Protein AF-A0A4W4FRU5-F1 (afdb_monomer_lite)

Foldseek 3Di:
DVVVVVVVVVVVVCVVCPPPDLVVVLVVCLVVLLVVQCVVCVVVLDHCPCVSVQVSQLVSCLVQDQPHPPDHDDFFAADPDDDDQDPVPDDVVLLLLLLLLLCVCLVDGQDSVSSVVSLVVLCVVPVQLSVLLSLLLNLQLVLCVVVSHDNVCSSSNLSRNLSSLQLSLQCQQQKAHDVVSNVVSSVLSSQLSVLLVVQQNVQSNSRHGSNNVSNSVSNVVSLPDDDPDPRTGGDRNVQGDHRVSSNVVVVVVVVVVVVVVVVVVVVVVVVVVVVVVVVVD

Sequence (281 aa):
MIFLVLKRLIKSVYHVAMNGSPLKVCSLSHPIVSSALASINSRWDLPVFTLPFNILVCLHMVATGHYNLYFPQVLIQRRSTFPNVTWSEMDYALLFRSIPVGIGQVYGCDNPWTGGIFIIALFISSPITCVHAVIGSAVGMVSGLALAAPFENIYFGLWGYNCVLACIAIGGMFYALTWQVHLLSVACAFFCAYLGSAIANVMATFGLPACTWPFCLSALTFLLITTETKAIHKLPLTKVAYPEKNLIYFWKMKKEERAEKTKMTKGLAKEEVVKSALERT

Organism: Electrophorus electricus (NCBI:txid8005)

InterPro domains:
  IPR004937 Urea transporter [PF03253] (25-226)
  IPR004937 Urea transporter [PIRSF016502] (26-255)
  IPR004937 Urea transporter [PTHR10464] (22-263)
  IPR029020 Ammonium/urea transporter [G3DSA:1.10.3430.10] (13-269)

Radius of gyration: 24.02 Å; chains: 1; bounding box: 78×38×78 Å

Structure (mmCIF, N/CA/C/O backbone):
data_AF-A0A4W4FRU5-F1
#
_entry.id   AF-A0A4W4FRU5-F1
#
loop_
_atom_site.group_PDB
_atom_site.id
_atom_site.type_symbol
_atom_site.label_atom_id
_atom_site.label_alt_id
_atom_site.label_comp_id
_atom_site.label_asym_id
_atom_site.label_entity_id
_atom_site.label_seq_id
_atom_site.pdbx_PDB_ins_code
_atom_site.Cartn_x
_atom_site.Cartn_y
_atom_site.Cartn_z
_atom_site.occupancy
_atom_site.B_iso_or_equiv
_atom_site.auth_seq_id
_atom_site.auth_comp_id
_atom_site.auth_asym_id
_atom_site.auth_atom_id
_atom_site.pdbx_PDB_model_num
ATOM 1 N N . MET A 1 1 ? 14.721 -21.380 14.237 1.00 41.66 1 MET A N 1
ATOM 2 C CA . MET A 1 1 ? 15.379 -21.457 12.910 1.00 41.66 1 MET A CA 1
ATOM 3 C C . MET A 1 1 ? 15.100 -20.221 12.045 1.00 41.66 1 MET A C 1
ATOM 5 O O . MET A 1 1 ? 16.051 -19.552 11.670 1.00 41.66 1 MET A O 1
ATOM 9 N N . ILE A 1 2 ? 13.837 -19.828 11.832 1.00 35.22 2 ILE A N 1
ATOM 10 C CA . ILE A 1 2 ? 13.437 -18.633 11.046 1.00 35.22 2 ILE A CA 1
ATOM 11 C C . ILE A 1 2 ? 14.064 -17.319 11.543 1.00 35.22 2 ILE A C 1
ATOM 13 O O . ILE A 1 2 ? 14.624 -16.573 10.750 1.00 35.22 2 ILE A O 1
ATOM 17 N N . PHE A 1 3 ? 14.077 -17.061 12.854 1.00 32.44 3 PHE A N 1
ATOM 18 C CA . PHE A 1 3 ? 14.669 -15.835 13.417 1.00 32.44 3 PHE A CA 1
ATOM 19 C C . PHE A 1 3 ? 16.191 -15.724 13.195 1.00 32.44 3 PHE A C 1
ATOM 21 O O . PHE A 1 3 ? 16.737 -14.628 13.085 1.00 32.44 3 PHE A O 1
ATOM 28 N N . LEU A 1 4 ? 16.883 -16.865 13.107 1.00 32.34 4 LEU A N 1
ATOM 29 C CA . LEU A 1 4 ? 18.324 -16.933 12.848 1.00 32.34 4 LEU A CA 1
ATOM 30 C C . LEU A 1 4 ? 18.635 -16.776 11.357 1.00 32.34 4 LEU A C 1
ATOM 32 O O . LEU A 1 4 ? 19.621 -16.129 11.014 1.00 32.34 4 LEU A O 1
ATOM 36 N N . VAL A 1 5 ? 17.770 -17.304 10.485 1.00 42.69 5 VAL A N 1
ATOM 37 C CA . VAL A 1 5 ? 17.829 -17.081 9.032 1.00 42.69 5 VAL A CA 1
ATOM 38 C C . VAL A 1 5 ? 17.539 -15.614 8.709 1.00 42.69 5 VAL A C 1
ATOM 40 O O . VAL A 1 5 ? 18.293 -15.006 7.959 1.00 42.69 5 VAL A O 1
ATOM 43 N N . LEU A 1 6 ? 16.543 -15.006 9.362 1.00 35.38 6 LEU A N 1
ATOM 44 C CA . LEU A 1 6 ? 16.213 -13.587 9.221 1.00 35.38 6 LEU A CA 1
ATOM 45 C C . LEU A 1 6 ? 17.352 -12.691 9.723 1.00 35.38 6 LEU A C 1
ATOM 47 O O . LEU A 1 6 ? 17.763 -11.775 9.023 1.00 35.38 6 LEU A O 1
ATOM 51 N N . LYS A 1 7 ? 17.944 -12.995 10.888 1.00 40.69 7 LYS A N 1
ATOM 52 C CA . LYS A 1 7 ? 19.140 -12.282 11.368 1.00 40.69 7 LYS A CA 1
ATOM 53 C C . LYS A 1 7 ? 20.336 -12.448 10.432 1.00 40.69 7 LYS A C 1
ATOM 55 O O . LYS A 1 7 ? 21.061 -11.479 10.239 1.00 40.69 7 LYS A O 1
ATOM 60 N N . ARG A 1 8 ? 20.563 -13.633 9.852 1.00 39.12 8 ARG A N 1
ATOM 61 C CA . ARG A 1 8 ? 21.649 -13.857 8.879 1.00 39.12 8 ARG A CA 1
ATOM 62 C C . ARG A 1 8 ? 21.408 -13.120 7.565 1.00 39.12 8 ARG A C 1
ATOM 64 O O . ARG A 1 8 ? 22.346 -12.515 7.068 1.00 39.12 8 ARG A O 1
ATOM 71 N N . LEU A 1 9 ? 20.178 -13.103 7.055 1.00 41.28 9 LEU A N 1
ATOM 72 C CA . LEU A 1 9 ? 19.797 -12.338 5.866 1.00 41.28 9 LEU A CA 1
ATOM 73 C C . LEU A 1 9 ? 19.922 -10.836 6.109 1.00 41.28 9 LEU A C 1
ATOM 75 O O . LEU A 1 9 ? 20.576 -10.161 5.328 1.00 41.28 9 LEU A O 1
ATOM 79 N N . ILE A 1 10 ? 19.410 -10.326 7.233 1.00 49.88 10 ILE A N 1
ATOM 80 C CA . ILE A 1 10 ? 19.571 -8.921 7.630 1.00 49.88 10 ILE A CA 1
ATOM 81 C C . ILE A 1 10 ? 21.057 -8.582 7.732 1.00 49.88 10 ILE A C 1
ATOM 83 O O . ILE A 1 10 ? 21.500 -7.616 7.130 1.00 49.88 10 ILE A O 1
ATOM 87 N N . LYS A 1 11 ? 21.860 -9.396 8.424 1.00 37.62 11 LYS A N 1
ATOM 88 C CA . LYS A 1 11 ? 23.297 -9.143 8.585 1.00 37.62 11 LYS A CA 1
ATOM 89 C C . LYS A 1 11 ? 24.061 -9.230 7.257 1.00 37.62 11 LYS A C 1
ATOM 91 O O . LYS A 1 11 ? 24.971 -8.439 7.055 1.00 37.62 11 LYS A O 1
ATOM 96 N N . SER A 1 12 ? 23.674 -10.126 6.347 1.00 36.47 12 SER A N 1
ATOM 97 C CA . SER A 1 12 ? 24.274 -10.269 5.012 1.00 36.47 12 SER A CA 1
ATOM 98 C C . SER A 1 12 ? 23.898 -9.113 4.081 1.00 36.47 12 SER A C 1
ATOM 100 O O . SER A 1 12 ? 24.761 -8.586 3.386 1.00 36.47 12 SER A O 1
ATOM 102 N N . VAL A 1 13 ? 22.639 -8.667 4.110 1.00 48.66 13 VAL A N 1
ATOM 103 C CA . VAL A 1 13 ? 22.160 -7.489 3.368 1.00 48.66 13 VAL A CA 1
ATOM 104 C C . VAL A 1 13 ? 22.809 -6.215 3.915 1.00 48.66 13 VAL A C 1
ATOM 106 O O . VAL A 1 13 ? 23.289 -5.387 3.145 1.00 48.66 13 VAL A O 1
ATOM 109 N N . TYR A 1 14 ? 22.922 -6.093 5.241 1.00 46.56 14 TYR A N 1
ATOM 110 C CA . TYR A 1 14 ? 23.626 -4.984 5.884 1.00 46.56 14 TYR A CA 1
ATOM 111 C C . TYR A 1 14 ? 25.109 -4.962 5.508 1.00 46.56 14 TYR A C 1
ATOM 113 O O . TYR A 1 14 ? 25.625 -3.909 5.161 1.00 46.56 14 TYR A O 1
ATOM 121 N N . HIS A 1 15 ? 25.809 -6.097 5.534 1.00 39.47 15 HIS A N 1
ATOM 122 C CA . HIS A 1 15 ? 27.250 -6.113 5.271 1.00 39.47 15 HIS A CA 1
ATOM 123 C C . HIS A 1 15 ? 27.600 -5.779 3.810 1.00 39.47 15 HIS A C 1
ATOM 125 O O . HIS A 1 15 ? 28.626 -5.149 3.562 1.00 39.47 15 HIS A O 1
ATOM 131 N N . VAL A 1 16 ? 26.738 -6.139 2.850 1.00 45.50 16 VAL A N 1
ATOM 132 C CA . VAL A 1 16 ? 26.909 -5.795 1.425 1.00 45.50 16 VAL A CA 1
ATOM 133 C C . VAL A 1 16 ? 26.546 -4.330 1.146 1.00 45.50 16 VAL A C 1
ATOM 135 O O . VAL A 1 16 ? 27.202 -3.678 0.339 1.00 45.50 16 VAL A O 1
ATOM 138 N N . ALA A 1 17 ? 25.575 -3.757 1.866 1.00 46.16 17 ALA A N 1
ATOM 139 C CA . ALA A 1 17 ? 25.234 -2.338 1.747 1.00 46.16 17 ALA A CA 1
ATOM 140 C C . ALA A 1 17 ? 26.309 -1.400 2.344 1.00 46.16 17 ALA A C 1
ATOM 142 O O . ALA A 1 17 ? 26.394 -0.229 1.970 1.00 46.16 17 ALA A O 1
ATOM 143 N N . MET A 1 18 ? 27.149 -1.887 3.266 1.00 44.31 18 MET A N 1
ATOM 144 C CA . MET A 1 18 ? 27.909 -1.053 4.203 1.00 44.31 18 MET A CA 1
ATOM 145 C C . MET A 1 18 ? 29.317 -0.597 3.764 1.00 44.31 18 MET A C 1
ATOM 147 O O . MET A 1 18 ? 30.069 -0.133 4.617 1.00 44.31 18 MET A O 1
ATOM 151 N N . ASN A 1 19 ? 29.641 -0.511 2.465 1.00 41.94 19 ASN A N 1
ATOM 152 C CA . ASN A 1 19 ? 30.843 0.194 1.960 1.00 41.94 19 ASN A CA 1
ATOM 153 C C . ASN A 1 19 ? 30.475 1.312 0.964 1.00 41.94 19 ASN A C 1
ATOM 155 O O . ASN A 1 19 ? 29.860 1.031 -0.050 1.00 41.94 19 ASN A O 1
ATOM 159 N N . GLY A 1 20 ? 30.798 2.578 1.287 1.00 54.56 20 GLY A N 1
ATOM 160 C CA . GLY A 1 20 ? 30.658 3.787 0.436 1.00 54.56 20 GLY A CA 1
ATOM 161 C C . GLY A 1 20 ? 29.338 4.104 -0.298 1.00 54.56 20 GLY A C 1
ATOM 162 O O . GLY A 1 20 ? 29.272 5.127 -0.967 1.00 54.56 20 GLY A O 1
ATOM 163 N N . SER A 1 21 ? 28.309 3.260 -0.220 1.00 64.69 21 SER A N 1
ATOM 164 C CA . SER A 1 21 ? 27.186 3.291 -1.161 1.00 64.69 21 SER A CA 1
ATOM 165 C C . SER A 1 21 ? 26.138 4.373 -0.831 1.00 64.69 21 SER A C 1
ATOM 167 O O . SER A 1 21 ? 25.854 4.621 0.346 1.00 64.69 21 SER A O 1
ATOM 169 N N . PRO A 1 22 ? 25.481 4.981 -1.838 1.00 70.56 22 PRO A N 1
ATOM 170 C CA . PRO A 1 22 ? 24.363 5.910 -1.634 1.00 70.56 22 PRO A CA 1
ATOM 171 C C . PRO A 1 22 ? 23.211 5.338 -0.788 1.00 70.56 22 PRO A C 1
ATOM 173 O O . PRO A 1 22 ? 22.504 6.074 -0.096 1.00 70.56 22 PRO A O 1
ATOM 176 N N . LEU A 1 23 ? 23.068 4.008 -0.776 1.00 74.12 23 LEU A N 1
ATOM 177 C CA . LEU A 1 23 ? 22.122 3.273 0.064 1.00 74.12 23 LEU A CA 1
ATOM 178 C C . LEU A 1 23 ? 22.360 3.505 1.562 1.00 74.12 23 LEU A C 1
ATOM 180 O O . LEU A 1 23 ? 21.397 3.612 2.325 1.00 74.12 23 LEU A O 1
ATOM 184 N N . LYS A 1 24 ? 23.621 3.633 1.999 1.00 75.88 24 LYS A N 1
ATOM 185 C CA . LYS A 1 24 ? 23.936 3.945 3.400 1.00 75.88 24 LYS A CA 1
ATOM 186 C C . LYS A 1 24 ? 23.459 5.325 3.805 1.00 75.88 24 LYS A C 1
ATOM 188 O O . LYS A 1 24 ? 22.874 5.458 4.873 1.00 75.88 24 LYS A O 1
ATOM 193 N N . VAL A 1 25 ? 23.695 6.329 2.962 1.00 78.56 25 VAL A N 1
ATOM 194 C CA . VAL A 1 25 ? 23.264 7.704 3.242 1.00 78.56 25 VAL A CA 1
ATOM 195 C C . VAL A 1 25 ? 21.747 7.735 3.396 1.00 78.56 25 VAL A C 1
ATOM 197 O O . VAL A 1 25 ? 21.253 8.184 4.424 1.00 78.56 25 VAL A O 1
ATOM 200 N N . CYS A 1 26 ? 21.014 7.132 2.457 1.00 81.56 26 CYS A N 1
ATOM 201 C CA . CYS A 1 26 ? 19.556 7.036 2.541 1.00 81.56 26 CYS A CA 1
ATOM 202 C C . CYS A 1 26 ? 19.097 6.315 3.820 1.00 81.56 26 CYS A C 1
ATOM 204 O O . CYS A 1 26 ? 18.190 6.778 4.507 1.00 81.56 26 CYS A O 1
ATOM 206 N N . SER A 1 27 ? 19.751 5.212 4.186 1.00 84.31 27 SER A N 1
ATOM 207 C CA . SER A 1 27 ? 19.397 4.443 5.387 1.00 84.31 27 SER A CA 1
ATOM 208 C C . SER A 1 27 ? 19.645 5.225 6.683 1.00 84.31 27 SER A C 1
ATOM 210 O O . SER A 1 27 ? 18.821 5.176 7.593 1.00 84.31 27 SER A O 1
ATOM 212 N N . LEU A 1 28 ? 20.748 5.976 6.765 1.00 88.44 28 LEU A N 1
ATOM 213 C CA . LEU A 1 28 ? 21.087 6.809 7.925 1.00 88.44 28 LEU A CA 1
ATOM 214 C C . LEU A 1 28 ? 20.201 8.058 8.028 1.00 88.44 28 LEU A C 1
ATOM 216 O O . LEU A 1 28 ? 19.906 8.510 9.131 1.00 88.44 28 LEU A O 1
ATOM 220 N N . SER A 1 29 ? 19.738 8.596 6.898 1.00 87.81 29 SER A N 1
ATOM 221 C CA . SER A 1 29 ? 18.801 9.723 6.864 1.00 87.81 29 SER A CA 1
ATOM 222 C C . SER A 1 29 ? 17.357 9.320 7.186 1.00 87.81 29 SER A C 1
ATOM 224 O O . SER A 1 29 ? 16.564 10.172 7.587 1.00 87.81 29 SER A O 1
ATOM 226 N N . HIS A 1 30 ? 16.997 8.038 7.052 1.00 91.69 30 HIS A N 1
ATOM 227 C CA . HIS A 1 30 ? 15.625 7.556 7.250 1.00 91.69 30 HIS A CA 1
ATOM 228 C C . HIS A 1 30 ? 15.035 7.885 8.635 1.00 91.69 30 HIS A C 1
ATOM 230 O O . HIS A 1 30 ? 13.939 8.452 8.672 1.00 91.69 30 HIS A O 1
ATOM 236 N N . PRO A 1 31 ? 15.724 7.641 9.772 1.00 93.12 31 PRO A N 1
ATOM 237 C CA . PRO A 1 31 ? 15.199 8.006 11.089 1.00 93.12 31 PRO A CA 1
ATOM 238 C C . PRO A 1 31 ? 14.994 9.516 11.265 1.00 93.12 31 PRO A C 1
ATOM 240 O O . PRO A 1 31 ? 14.037 9.928 11.917 1.00 93.12 31 PRO A O 1
ATOM 243 N N . ILE A 1 32 ? 15.855 10.342 10.658 1.00 94.00 32 ILE A N 1
ATOM 244 C CA . ILE A 1 32 ? 15.777 11.809 10.738 1.00 94.00 32 ILE A CA 1
ATOM 245 C C . ILE A 1 32 ? 14.503 12.297 10.043 1.00 94.00 32 ILE A C 1
ATOM 247 O O . ILE A 1 32 ? 13.691 12.997 10.649 1.00 94.00 32 ILE A O 1
ATOM 251 N N . VAL A 1 33 ? 14.291 11.870 8.794 1.00 94.00 33 VAL A N 1
ATOM 252 C CA . VAL A 1 33 ? 13.095 12.232 8.017 1.00 94.00 33 VAL A CA 1
ATOM 253 C C . VAL A 1 33 ? 11.831 11.673 8.674 1.00 94.00 33 VAL A C 1
ATOM 255 O O . VAL A 1 33 ? 10.823 12.371 8.766 1.00 94.00 33 VAL A O 1
ATOM 258 N N . SER A 1 34 ? 11.888 10.444 9.196 1.00 93.94 34 SER A N 1
ATOM 259 C CA . SER A 1 34 ? 10.773 9.842 9.929 1.00 93.94 34 SER A CA 1
ATOM 260 C C . SER A 1 34 ? 10.406 10.630 11.186 1.00 93.94 34 SER A C 1
ATOM 262 O O . SER A 1 34 ? 9.222 10.832 11.437 1.00 93.94 34 SER A O 1
ATOM 264 N N . SER A 1 35 ? 11.388 11.090 11.965 1.00 94.75 35 SER A N 1
ATOM 265 C CA . SER A 1 35 ? 11.153 11.896 13.170 1.00 94.75 35 SER A CA 1
ATOM 266 C C . SER A 1 35 ? 10.527 13.252 12.828 1.00 94.75 35 SER A C 1
ATOM 268 O O . SER A 1 35 ? 9.524 13.645 13.426 1.00 94.75 35 SER A O 1
ATOM 270 N N . ALA A 1 36 ? 11.052 13.930 11.802 1.00 95.69 36 ALA A N 1
ATOM 271 C CA . ALA A 1 36 ? 10.510 15.201 11.329 1.00 95.69 36 ALA A CA 1
ATOM 272 C C . ALA A 1 36 ? 9.045 15.066 10.875 1.00 95.69 36 ALA A C 1
ATOM 274 O O . ALA A 1 36 ? 8.188 15.842 11.298 1.00 95.69 36 ALA A O 1
ATOM 275 N N . LEU A 1 37 ? 8.734 14.040 10.076 1.00 94.81 37 LEU A N 1
ATOM 276 C CA . LEU A 1 37 ? 7.366 13.773 9.630 1.00 94.81 37 LEU A CA 1
ATOM 277 C C . LEU A 1 37 ? 6.447 13.349 10.778 1.00 94.81 37 LEU A C 1
ATOM 279 O O . LEU A 1 37 ? 5.295 13.771 10.813 1.00 94.81 37 LEU A O 1
ATOM 283 N N . ALA A 1 38 ? 6.935 12.557 11.735 1.00 93.94 38 ALA A N 1
ATOM 284 C CA . ALA A 1 38 ? 6.148 12.155 12.898 1.00 93.94 38 ALA A CA 1
ATOM 285 C C . ALA A 1 38 ? 5.785 13.362 13.778 1.00 93.94 38 ALA A C 1
ATOM 287 O O . ALA A 1 38 ? 4.654 13.458 14.252 1.00 93.94 38 ALA A O 1
ATOM 288 N N . SER A 1 39 ? 6.701 14.321 13.942 1.00 95.81 39 SER A N 1
ATOM 289 C CA . SER A 1 39 ? 6.442 15.580 14.655 1.00 95.81 39 SER A CA 1
ATOM 290 C C . SER A 1 39 ? 5.301 16.390 14.021 1.00 95.81 39 SER A C 1
ATOM 292 O O . SER A 1 39 ? 4.478 16.974 14.723 1.00 95.81 39 SER A O 1
ATOM 294 N N . ILE A 1 40 ? 5.192 16.368 12.689 1.00 95.38 40 ILE A N 1
ATOM 295 C CA . ILE A 1 40 ? 4.109 17.038 11.956 1.00 95.38 40 ILE A CA 1
ATOM 296 C C . ILE A 1 40 ? 2.810 16.220 12.039 1.00 95.38 40 ILE A C 1
ATOM 298 O O . ILE A 1 40 ? 1.782 16.734 12.477 1.00 95.38 40 ILE A O 1
ATOM 302 N N . ASN A 1 41 ? 2.852 14.941 11.659 1.00 93.44 41 ASN A N 1
ATOM 303 C CA . ASN A 1 41 ? 1.667 14.089 11.519 1.00 93.44 41 ASN A CA 1
ATOM 304 C C . ASN A 1 41 ? 1.004 13.737 12.857 1.00 93.44 41 ASN A C 1
ATOM 306 O O . ASN A 1 41 ? -0.211 13.534 12.905 1.00 93.44 41 ASN A O 1
ATOM 310 N N . SER A 1 42 ? 1.766 13.712 13.954 1.00 92.94 42 SER A N 1
ATOM 311 C CA . SER A 1 42 ? 1.224 13.469 15.298 1.00 92.94 42 SER A CA 1
ATOM 312 C C . SER A 1 42 ? 0.186 14.511 15.722 1.00 92.94 42 SER A C 1
ATOM 314 O O . SER A 1 42 ? -0.715 14.176 16.487 1.00 92.94 42 SER A O 1
ATOM 316 N N . ARG A 1 43 ? 0.222 15.733 15.164 1.00 93.56 43 ARG A N 1
ATOM 317 C CA . ARG A 1 43 ? -0.795 16.772 15.417 1.00 93.56 43 ARG A CA 1
ATOM 318 C C . ARG A 1 43 ? -2.204 16.373 14.963 1.00 93.56 43 ARG A C 1
ATOM 320 O O . ARG A 1 43 ? -3.173 16.889 15.507 1.00 93.56 43 ARG A O 1
ATOM 327 N N . TRP A 1 44 ? -2.316 15.458 13.998 1.00 93.31 44 TRP A N 1
ATOM 328 C CA . TRP A 1 44 ? -3.586 14.936 13.473 1.00 93.31 44 TRP A CA 1
ATOM 329 C C . TRP A 1 44 ? -3.794 13.443 13.773 1.00 93.31 44 TRP A C 1
ATOM 331 O O . TRP A 1 44 ? -4.681 12.810 13.191 1.00 93.31 44 TRP A O 1
ATOM 341 N N . ASP A 1 45 ? -2.973 12.866 14.659 1.00 93.38 45 ASP A N 1
ATOM 342 C CA . ASP A 1 45 ? -2.943 11.426 14.939 1.00 93.38 45 ASP A CA 1
ATOM 343 C C . ASP A 1 45 ? -2.866 10.609 13.630 1.00 93.38 45 ASP A C 1
ATOM 345 O O . ASP A 1 45 ? -3.710 9.756 13.332 1.00 93.38 45 ASP A O 1
ATOM 349 N N . LEU A 1 46 ? -1.890 10.955 12.776 1.00 95.06 46 LEU A N 1
ATOM 350 C CA . LEU A 1 46 ? -1.617 10.282 11.502 1.00 95.06 46 LEU A CA 1
ATOM 351 C C . LEU A 1 46 ? -0.260 9.559 11.515 1.00 95.06 46 LEU A C 1
ATOM 353 O O . LEU A 1 46 ? 0.709 10.060 12.090 1.00 95.06 46 LEU A O 1
ATOM 357 N N . PRO A 1 47 ? -0.157 8.382 10.874 1.00 95.38 47 PRO A N 1
ATOM 358 C CA . PRO A 1 47 ? 1.115 7.693 10.715 1.00 95.38 47 PRO A CA 1
ATOM 359 C C . PRO A 1 47 ? 1.971 8.381 9.639 1.00 95.38 47 PRO A C 1
ATOM 361 O O . PRO A 1 47 ? 1.472 9.118 8.789 1.00 95.38 47 PRO A O 1
ATOM 364 N N . VAL A 1 48 ? 3.278 8.116 9.639 1.00 95.38 48 VAL A N 1
ATOM 365 C CA . VAL A 1 48 ? 4.198 8.601 8.586 1.00 95.38 48 VAL A CA 1
ATOM 366 C C . VAL A 1 48 ? 4.221 7.704 7.343 1.00 95.38 48 VAL A C 1
ATOM 368 O O . VAL A 1 48 ? 4.729 8.109 6.298 1.00 95.38 48 VAL A O 1
ATOM 371 N N . PHE A 1 49 ? 3.666 6.489 7.446 1.00 96.44 49 PHE A N 1
ATOM 372 C CA . PHE A 1 49 ? 3.691 5.468 6.395 1.00 96.44 49 PHE A CA 1
ATOM 373 C C . PHE A 1 49 ? 5.096 5.283 5.794 1.00 96.44 49 PHE A C 1
ATOM 375 O O . PHE A 1 49 ? 6.087 5.238 6.520 1.00 96.44 49 PHE A O 1
ATOM 382 N N . THR A 1 50 ? 5.191 5.170 4.470 1.00 96.00 50 THR A N 1
ATOM 383 C CA . THR A 1 50 ? 6.440 5.048 3.715 1.00 96.00 50 THR A CA 1
ATOM 384 C C . THR A 1 50 ? 6.909 6.395 3.153 1.00 96.00 50 THR A C 1
ATOM 386 O O . THR A 1 50 ? 7.796 6.427 2.300 1.00 96.00 50 THR A O 1
ATOM 389 N N . LEU A 1 51 ? 6.375 7.529 3.637 1.00 95.94 51 LEU A N 1
ATOM 390 C CA . LEU A 1 51 ? 6.814 8.867 3.214 1.00 95.94 51 LEU A CA 1
ATOM 391 C C . LEU A 1 51 ? 8.329 9.088 3.365 1.00 95.94 51 LEU A C 1
ATOM 393 O O . LEU A 1 51 ? 8.922 9.587 2.408 1.00 95.94 51 LEU A O 1
ATOM 397 N N . PRO A 1 52 ? 8.995 8.687 4.472 1.00 94.69 52 PRO A N 1
ATOM 398 C CA . PRO A 1 52 ? 10.444 8.857 4.578 1.00 94.69 52 PRO A CA 1
ATOM 399 C C . PRO A 1 52 ? 11.200 8.114 3.471 1.00 94.69 52 PRO A C 1
ATOM 401 O O . PRO A 1 52 ? 12.135 8.657 2.889 1.00 94.69 52 PRO A O 1
ATOM 404 N N . PHE A 1 53 ? 10.768 6.893 3.139 1.00 93.31 53 PHE A N 1
ATOM 405 C CA . PHE A 1 53 ? 11.330 6.117 2.033 1.00 93.31 53 PHE A CA 1
ATOM 406 C C . PHE A 1 53 ? 11.121 6.825 0.689 1.00 93.31 53 PHE A C 1
ATOM 408 O O . PHE A 1 53 ? 12.085 7.022 -0.044 1.00 93.31 53 PHE A O 1
ATOM 415 N N . ASN A 1 54 ? 9.895 7.269 0.393 1.00 95.44 54 ASN A N 1
ATOM 416 C CA . ASN A 1 54 ? 9.584 7.937 -0.871 1.00 95.44 54 ASN A CA 1
ATOM 417 C C . ASN A 1 54 ? 10.403 9.226 -1.060 1.00 95.44 54 ASN A C 1
ATOM 419 O O . ASN A 1 54 ? 10.961 9.437 -2.135 1.00 95.44 54 ASN A O 1
ATOM 423 N N . ILE A 1 55 ? 10.526 10.057 -0.016 1.00 94.75 55 ILE A N 1
ATOM 424 C CA . ILE A 1 55 ? 11.319 11.299 -0.047 1.00 94.75 55 ILE A CA 1
ATOM 425 C C . ILE A 1 55 ? 12.790 10.992 -0.326 1.00 94.75 55 ILE A C 1
ATOM 427 O O . ILE A 1 55 ? 13.393 11.613 -1.198 1.00 94.75 55 ILE A O 1
ATOM 431 N N . LEU A 1 56 ? 13.365 10.023 0.390 1.00 93.19 56 LEU A N 1
ATOM 432 C CA . LEU A 1 56 ? 14.783 9.695 0.269 1.00 93.19 56 LEU A CA 1
ATOM 433 C C . LEU A 1 56 ? 15.124 9.050 -1.073 1.00 93.19 56 LEU A C 1
ATOM 435 O O . LEU A 1 56 ? 16.149 9.393 -1.651 1.00 93.19 56 LEU A O 1
ATOM 439 N N . VAL A 1 57 ? 14.261 8.177 -1.600 1.00 91.50 57 VAL A N 1
ATOM 440 C CA . VAL A 1 57 ? 14.445 7.603 -2.941 1.00 91.50 57 VAL A CA 1
ATOM 441 C C . VAL A 1 57 ? 14.365 8.688 -4.009 1.00 91.50 57 VAL A C 1
ATOM 443 O O . VAL A 1 57 ? 15.232 8.736 -4.875 1.00 91.50 57 VAL A O 1
ATOM 446 N N . CYS A 1 58 ? 13.389 9.598 -3.930 1.00 92.88 58 CYS A N 1
ATOM 447 C CA . CYS A 1 58 ? 13.295 10.703 -4.886 1.00 92.88 58 CYS A CA 1
ATOM 448 C C . CYS A 1 58 ? 14.527 11.606 -4.813 1.00 92.88 58 CYS A C 1
ATOM 450 O O . CYS A 1 58 ? 15.131 11.895 -5.840 1.00 92.88 58 CYS A O 1
ATOM 452 N N . LEU A 1 59 ? 14.937 12.004 -3.605 1.00 91.88 59 LEU A N 1
ATOM 453 C CA . LEU A 1 59 ? 16.123 12.833 -3.404 1.00 91.88 59 LEU A CA 1
ATOM 454 C C . LEU A 1 59 ? 17.380 12.147 -3.951 1.00 91.88 59 LEU A C 1
ATOM 456 O O . LEU A 1 59 ? 18.182 12.784 -4.628 1.00 91.88 59 LEU A O 1
ATOM 460 N N . HIS A 1 60 ? 17.527 10.845 -3.701 1.00 90.12 60 HIS A N 1
ATOM 461 C CA . HIS A 1 60 ? 18.633 10.057 -4.225 1.00 90.12 60 HIS A CA 1
ATOM 462 C C . HIS A 1 60 ? 18.633 10.014 -5.755 1.00 90.12 60 HIS A C 1
ATOM 464 O O . HIS A 1 60 ? 19.661 10.301 -6.359 1.00 90.12 60 HIS A O 1
ATOM 470 N N . MET A 1 61 ? 17.494 9.698 -6.376 1.00 90.44 61 MET A N 1
ATOM 471 C CA . MET A 1 61 ? 17.380 9.585 -7.831 1.00 90.44 61 MET A CA 1
ATOM 472 C C . MET A 1 61 ? 17.545 10.926 -8.548 1.00 90.44 61 MET A C 1
ATOM 474 O O . MET A 1 61 ? 18.113 10.948 -9.635 1.00 90.44 61 MET A O 1
ATOM 478 N N . VAL A 1 62 ? 17.110 12.039 -7.946 1.00 90.62 62 VAL A N 1
ATOM 479 C CA . VAL A 1 62 ? 17.393 13.390 -8.460 1.00 90.62 62 VAL A CA 1
ATOM 480 C C . VAL A 1 62 ? 18.885 13.711 -8.355 1.00 90.62 62 VAL A C 1
ATOM 482 O O . VAL A 1 62 ? 19.453 14.272 -9.286 1.00 90.62 62 VAL A O 1
ATOM 485 N N . ALA A 1 63 ? 19.528 13.354 -7.239 1.00 88.31 63 ALA A N 1
ATOM 486 C CA . ALA A 1 63 ? 20.942 13.650 -7.012 1.00 88.31 63 ALA A CA 1
ATOM 487 C C . ALA A 1 63 ? 21.880 12.836 -7.916 1.00 88.31 63 ALA A C 1
ATOM 489 O O . ALA A 1 63 ? 22.932 13.333 -8.316 1.00 88.31 63 ALA A O 1
ATOM 490 N N . THR A 1 64 ? 21.531 11.585 -8.224 1.00 88.38 64 THR A N 1
ATOM 491 C CA . THR A 1 64 ? 22.310 10.759 -9.150 1.00 88.38 64 THR A CA 1
ATOM 492 C C . THR A 1 64 ? 21.910 11.031 -10.594 1.00 88.38 64 THR A C 1
ATOM 494 O O . THR A 1 64 ? 22.752 11.436 -11.396 1.00 88.38 64 THR A O 1
ATOM 497 N N . GLY A 1 65 ? 20.633 10.855 -10.923 1.00 87.62 65 GLY A N 1
ATOM 498 C CA . GLY A 1 65 ? 20.116 10.942 -12.282 1.00 87.62 65 GLY A CA 1
ATOM 499 C C . GLY A 1 65 ? 20.603 9.808 -13.191 1.00 87.62 65 GLY A C 1
ATOM 500 O O . GLY A 1 65 ? 21.434 8.972 -12.827 1.00 87.62 65 GLY A O 1
ATOM 501 N N . HIS A 1 66 ? 20.075 9.771 -14.415 1.00 89.94 66 HIS A N 1
ATOM 502 C CA . HIS A 1 66 ? 20.444 8.757 -15.410 1.00 89.94 66 HIS A CA 1
ATOM 503 C C . HIS A 1 66 ? 21.915 8.865 -15.848 1.00 89.94 66 HIS A C 1
ATOM 505 O O . HIS A 1 66 ? 22.588 7.856 -16.024 1.00 89.94 66 HIS A O 1
ATOM 511 N N . TYR A 1 67 ? 22.433 10.090 -15.960 1.00 89.25 67 TYR A N 1
ATOM 512 C CA . TYR A 1 67 ? 23.772 10.378 -16.486 1.00 89.25 67 TYR A CA 1
ATOM 513 C C . TYR A 1 67 ? 24.879 10.387 -15.418 1.00 89.25 67 TYR A C 1
ATOM 515 O O . TYR A 1 67 ? 25.966 10.914 -15.656 1.00 89.25 67 TYR A O 1
ATOM 523 N N . ASN A 1 68 ? 24.622 9.841 -14.226 1.00 88.75 68 ASN A N 1
ATOM 524 C CA . ASN A 1 68 ? 25.652 9.746 -13.199 1.00 88.75 68 ASN A CA 1
ATOM 525 C C . ASN A 1 68 ? 26.776 8.794 -13.627 1.00 88.75 68 ASN A C 1
ATOM 527 O O . ASN A 1 68 ? 26.504 7.672 -14.045 1.00 88.75 68 ASN A O 1
ATOM 531 N N . LEU A 1 69 ? 28.032 9.191 -13.421 1.00 87.38 69 LEU A N 1
ATOM 532 C CA . LEU A 1 69 ? 29.187 8.350 -13.753 1.00 87.38 69 LEU A CA 1
ATOM 533 C C . LEU A 1 69 ? 29.327 7.118 -12.845 1.00 87.38 69 LEU A C 1
ATOM 535 O O . LEU A 1 69 ? 29.825 6.090 -13.289 1.00 87.38 69 LEU A O 1
ATOM 539 N N . TYR A 1 70 ? 28.907 7.218 -11.580 1.00 85.75 70 TYR A N 1
ATOM 540 C CA . TYR A 1 70 ? 29.135 6.172 -10.577 1.00 85.75 70 TYR A CA 1
ATOM 541 C C . TYR A 1 70 ? 27.874 5.363 -10.264 1.00 85.75 70 TYR A C 1
ATOM 543 O O . TYR A 1 70 ? 27.955 4.159 -10.030 1.00 85.75 70 TYR A O 1
ATOM 551 N N . PHE A 1 71 ? 26.708 6.014 -10.254 1.00 86.38 71 PHE A N 1
ATOM 552 C CA . PHE A 1 71 ? 25.432 5.407 -9.859 1.00 86.38 71 PHE A CA 1
ATOM 553 C C . PHE A 1 71 ? 24.291 5.770 -10.829 1.00 86.38 71 PHE A C 1
ATOM 555 O O . PHE A 1 71 ? 23.323 6.418 -10.409 1.00 86.38 71 PHE A O 1
ATOM 562 N N . PRO A 1 72 ? 24.397 5.409 -12.123 1.00 86.50 72 PRO A N 1
ATOM 563 C CA . PRO A 1 72 ? 23.396 5.761 -13.125 1.00 86.50 72 PRO A CA 1
ATOM 564 C C . PRO A 1 72 ? 22.041 5.131 -12.792 1.00 86.50 72 PRO A C 1
ATOM 566 O O . PRO A 1 72 ? 21.945 3.944 -12.477 1.00 86.50 72 PRO A O 1
ATOM 569 N N . GLN A 1 73 ? 20.984 5.937 -12.854 1.00 88.38 73 GLN A N 1
ATOM 570 C CA . GLN A 1 73 ? 19.614 5.473 -12.639 1.00 88.38 73 GLN A CA 1
ATOM 571 C C . GLN A 1 73 ? 18.983 4.949 -13.930 1.00 88.38 73 GLN A C 1
ATOM 573 O O . GLN A 1 73 ? 19.374 5.333 -15.034 1.00 88.38 73 GLN A O 1
ATOM 578 N N . VAL A 1 74 ? 17.959 4.102 -13.796 1.00 89.06 74 VAL A N 1
ATOM 579 C CA . VAL A 1 74 ? 17.126 3.685 -14.933 1.00 89.06 74 VAL A CA 1
ATOM 580 C C . VAL A 1 74 ? 16.455 4.915 -15.543 1.00 89.06 74 VAL A C 1
ATOM 582 O O . VAL A 1 74 ? 15.949 5.778 -14.825 1.00 89.06 74 VAL A O 1
ATOM 585 N N . LEU A 1 75 ? 16.456 4.997 -16.872 1.00 90.44 75 LEU A N 1
ATOM 586 C CA . LEU A 1 75 ? 15.822 6.093 -17.589 1.00 90.44 75 LEU A CA 1
ATOM 587 C C . LEU A 1 75 ? 14.299 5.947 -17.516 1.00 90.44 75 LEU A C 1
ATOM 589 O O . LEU A 1 75 ? 13.726 5.011 -18.070 1.00 90.44 75 LEU A O 1
ATOM 593 N N . ILE A 1 76 ? 13.647 6.889 -16.842 1.00 90.25 76 ILE A N 1
ATOM 594 C CA . ILE A 1 76 ? 12.189 6.970 -16.754 1.00 90.25 76 ILE A CA 1
ATOM 595 C C . ILE A 1 76 ? 11.741 8.142 -17.618 1.00 90.25 76 ILE A C 1
ATOM 597 O O . ILE A 1 76 ? 12.246 9.254 -17.476 1.00 90.25 76 ILE A O 1
ATOM 601 N N . GLN A 1 77 ? 10.796 7.895 -18.521 1.00 89.25 77 GLN A N 1
ATOM 602 C CA . GLN A 1 77 ? 10.289 8.904 -19.446 1.00 89.25 77 GLN A CA 1
ATOM 603 C C . GLN A 1 77 ? 8.769 8.968 -19.402 1.00 89.25 77 GLN A C 1
ATOM 605 O O . GLN A 1 77 ? 8.083 7.965 -19.190 1.00 89.25 77 GLN A O 1
ATOM 610 N N . ARG A 1 78 ? 8.236 10.170 -19.640 1.00 88.00 78 ARG A N 1
ATOM 611 C CA . ARG A 1 78 ? 6.803 10.357 -19.861 1.00 88.00 78 ARG A CA 1
ATOM 612 C C . ARG A 1 78 ? 6.397 9.603 -21.127 1.00 88.00 78 ARG A C 1
ATOM 614 O O . ARG A 1 78 ? 7.036 9.734 -22.168 1.00 88.00 78 ARG A O 1
ATOM 621 N N . ARG A 1 79 ? 5.284 8.878 -21.054 1.00 82.94 79 ARG A N 1
ATOM 622 C CA . ARG A 1 79 ? 4.661 8.289 -22.239 1.00 82.94 79 ARG A CA 1
ATOM 623 C C . ARG A 1 79 ? 4.171 9.402 -23.177 1.00 82.94 79 ARG A C 1
ATOM 625 O O . ARG A 1 79 ? 3.413 10.272 -22.755 1.00 82.94 79 ARG A O 1
ATOM 632 N N . SER A 1 80 ? 4.616 9.374 -24.431 1.00 82.31 80 SER A N 1
ATOM 633 C CA . SER A 1 80 ? 4.273 10.362 -25.467 1.00 82.31 80 SER A CA 1
ATOM 634 C C . SER A 1 80 ? 3.159 9.902 -26.410 1.00 82.31 80 SER A C 1
ATOM 636 O O . SER A 1 80 ? 2.565 10.727 -27.097 1.00 82.31 80 SER A O 1
ATOM 638 N N . THR A 1 81 ? 2.859 8.603 -26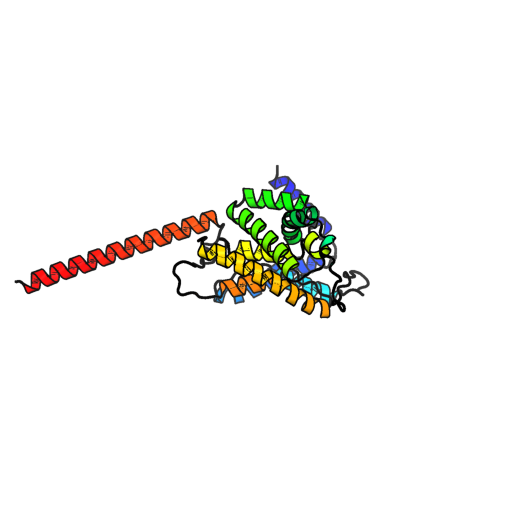.435 1.00 86.44 81 THR A N 1
ATOM 639 C CA . THR A 1 81 ? 1.875 7.989 -27.332 1.00 86.44 81 THR A CA 1
ATOM 640 C C . THR A 1 81 ? 0.880 7.127 -26.564 1.00 86.44 81 THR A C 1
ATOM 642 O O . THR A 1 81 ? 1.190 6.563 -25.511 1.00 86.44 81 THR A O 1
ATOM 645 N N . PHE A 1 82 ? -0.339 7.011 -27.086 1.00 85.44 82 PHE A N 1
ATOM 646 C CA . PHE A 1 82 ? -1.313 6.079 -26.530 1.00 85.44 82 PHE A CA 1
ATOM 647 C C . PHE A 1 82 ? -0.896 4.636 -26.839 1.00 85.44 82 PHE A C 1
ATOM 649 O O . PHE A 1 82 ? -0.455 4.359 -27.957 1.00 85.44 82 PHE A O 1
ATOM 656 N N . PRO A 1 83 ? -1.005 3.712 -25.869 1.00 85.69 83 PRO A N 1
ATOM 657 C CA . PRO A 1 83 ? -0.728 2.311 -26.130 1.00 85.69 83 PRO A CA 1
ATOM 658 C C . PRO A 1 83 ? -1.808 1.724 -27.041 1.00 85.69 83 PRO A C 1
ATOM 660 O O . PRO A 1 83 ? -2.997 1.962 -26.835 1.00 85.69 83 PRO A O 1
ATOM 663 N N . ASN A 1 84 ? -1.394 0.936 -28.030 1.00 88.25 84 ASN A N 1
ATOM 664 C CA . ASN A 1 84 ? -2.320 0.139 -28.823 1.00 88.25 84 ASN A CA 1
ATOM 665 C C . ASN A 1 84 ? -2.678 -1.124 -28.027 1.00 88.25 84 ASN A C 1
ATOM 667 O O . ASN A 1 84 ? -1.848 -2.022 -27.903 1.00 88.25 84 ASN A O 1
ATOM 671 N N . VAL A 1 85 ? -3.865 -1.153 -27.418 1.00 90.88 85 VAL A N 1
ATOM 672 C CA . VAL A 1 85 ? -4.319 -2.276 -26.587 1.00 90.88 85 VAL A CA 1
ATOM 673 C C . VAL A 1 85 ? -5.252 -3.163 -27.400 1.00 90.88 85 VAL A C 1
ATOM 675 O O . VAL A 1 85 ? -6.402 -2.805 -27.657 1.00 90.88 85 VAL A O 1
ATOM 678 N N . THR A 1 86 ? -4.767 -4.346 -27.765 1.00 93.50 86 THR A N 1
ATOM 679 C CA . THR A 1 86 ? -5.565 -5.370 -28.441 1.00 93.50 86 THR A CA 1
ATOM 680 C C . THR A 1 86 ? -6.172 -6.310 -27.400 1.00 93.50 86 THR A C 1
ATOM 682 O O . THR A 1 86 ? -5.510 -7.213 -26.901 1.00 93.50 86 THR A O 1
ATOM 685 N N . TRP A 1 87 ? -7.449 -6.130 -27.058 1.00 93.38 87 TRP A N 1
ATOM 686 C CA . TRP A 1 87 ? -8.110 -6.903 -25.991 1.00 93.38 87 TRP A CA 1
ATOM 687 C C . TRP A 1 87 ? -8.118 -8.424 -26.200 1.00 93.38 87 TRP A C 1
ATOM 689 O O . TRP A 1 87 ? -8.194 -9.167 -25.225 1.00 93.38 87 TRP A O 1
ATOM 699 N N . SER A 1 88 ? -8.009 -8.898 -27.445 1.00 93.50 88 SER A N 1
ATOM 700 C CA . SER A 1 88 ? -7.902 -10.329 -27.755 1.00 93.50 88 SER A CA 1
ATOM 701 C C . SER A 1 88 ? -6.551 -10.948 -27.382 1.00 93.50 88 SER A C 1
ATOM 703 O O . SER A 1 88 ? -6.462 -12.165 -27.293 1.00 93.50 88 SER A O 1
ATOM 705 N N . GLU A 1 89 ? -5.510 -10.139 -27.162 1.00 92.19 89 GLU A N 1
ATOM 706 C CA . GLU A 1 89 ? -4.173 -10.592 -26.739 1.00 92.19 89 GLU A CA 1
ATOM 707 C C . GLU A 1 89 ? -4.044 -10.688 -25.209 1.00 92.19 89 GLU A C 1
ATOM 709 O O . GLU A 1 89 ? -2.971 -10.978 -24.681 1.00 92.19 89 GLU A O 1
ATOM 714 N N . MET A 1 90 ? -5.126 -10.425 -24.471 1.00 94.75 90 MET A N 1
ATOM 715 C CA . MET A 1 90 ? -5.117 -10.502 -23.016 1.00 94.75 90 MET A CA 1
ATOM 716 C C . MET A 1 90 ? -4.942 -11.952 -22.547 1.00 94.75 90 MET A C 1
ATOM 718 O O . MET A 1 90 ? -5.763 -12.826 -22.826 1.00 94.75 90 MET A O 1
ATOM 722 N N . ASP A 1 91 ? -3.895 -12.186 -21.763 1.00 96.56 91 ASP A N 1
ATOM 723 C CA . ASP A 1 91 ? -3.608 -13.465 -21.134 1.00 96.56 91 ASP A CA 1
ATOM 724 C C . ASP A 1 91 ? -4.214 -13.481 -19.725 1.00 96.56 91 ASP A C 1
ATOM 726 O O . ASP A 1 91 ? -3.725 -12.849 -18.783 1.00 96.56 91 ASP A O 1
ATOM 730 N N . TYR A 1 92 ? -5.300 -14.237 -19.574 1.00 95.56 92 TYR A N 1
ATOM 731 C CA . TYR A 1 92 ? -5.994 -14.394 -18.299 1.00 95.56 92 TYR A CA 1
ATOM 732 C C . TYR A 1 92 ? -5.115 -15.035 -17.215 1.00 95.56 92 TYR A C 1
ATOM 734 O O . TYR A 1 92 ? -5.265 -14.704 -16.040 1.00 95.56 92 TYR A O 1
ATOM 742 N N . ALA A 1 93 ? -4.188 -15.931 -17.570 1.00 97.12 93 ALA A N 1
ATOM 743 C CA . ALA A 1 93 ? -3.295 -16.555 -16.600 1.00 97.12 93 ALA A CA 1
ATOM 744 C C . ALA A 1 93 ? -2.291 -15.535 -16.047 1.00 97.12 93 ALA A C 1
ATOM 746 O O . ALA A 1 93 ? -2.071 -15.483 -14.833 1.00 97.12 93 ALA A O 1
ATOM 747 N N . LEU A 1 94 ? -1.735 -14.678 -16.909 1.00 97.12 94 LEU A N 1
ATOM 748 C CA . LEU A 1 94 ? -0.890 -13.560 -16.477 1.00 97.12 94 LEU A CA 1
ATOM 749 C C . LEU A 1 94 ? -1.676 -12.513 -15.683 1.00 97.12 94 LEU A C 1
ATOM 751 O O . LEU A 1 94 ? -1.144 -11.948 -14.725 1.00 97.12 94 LEU A O 1
ATOM 755 N N . LEU A 1 95 ? -2.954 -12.318 -16.009 1.00 96.75 95 LEU A N 1
ATOM 756 C CA . LEU A 1 95 ? -3.848 -11.451 -15.252 1.00 96.75 95 LEU A CA 1
ATOM 757 C C . LEU A 1 95 ? -4.053 -11.971 -13.820 1.00 96.75 95 LEU A C 1
ATOM 759 O O . LEU A 1 95 ? -3.797 -11.252 -12.863 1.00 96.75 95 LEU A O 1
ATOM 763 N N . PHE A 1 96 ? -4.405 -13.245 -13.623 1.00 96.81 96 PHE A N 1
ATOM 764 C CA . PHE A 1 96 ? -4.510 -13.800 -12.264 1.00 96.81 96 PHE A CA 1
ATOM 765 C C . PHE A 1 96 ? -3.161 -13.832 -11.536 1.00 96.81 96 PHE A C 1
ATOM 767 O O . PHE A 1 96 ? -3.100 -13.584 -10.329 1.00 96.81 96 PHE A O 1
ATOM 774 N N . ARG A 1 97 ? -2.061 -14.075 -12.261 1.00 97.75 97 ARG A N 1
ATOM 775 C CA . ARG A 1 97 ? -0.696 -13.991 -11.725 1.00 97.75 97 ARG A CA 1
ATOM 776 C C . ARG A 1 97 ? -0.341 -12.575 -11.265 1.00 97.75 97 ARG A C 1
ATOM 778 O O . ARG A 1 97 ? 0.474 -12.436 -10.351 1.00 97.75 97 ARG A O 1
ATOM 785 N N . SER A 1 98 ? -0.958 -11.530 -11.814 1.00 97.88 98 SER A N 1
ATOM 786 C CA . SER A 1 98 ? -0.677 -10.159 -11.393 1.00 97.88 98 SER A CA 1
ATOM 787 C C . SER A 1 98 ? -1.093 -9.881 -9.948 1.00 97.88 98 SER A C 1
ATOM 789 O O . SER A 1 98 ? -0.554 -8.967 -9.332 1.00 97.88 98 SER A O 1
ATOM 791 N N . ILE A 1 99 ? -2.014 -10.666 -9.376 1.00 98.56 99 ILE A N 1
ATOM 792 C CA . ILE A 1 99 ? -2.462 -10.511 -7.986 1.00 98.56 99 ILE A CA 1
ATOM 793 C C . ILE A 1 99 ? -1.314 -10.784 -6.995 1.00 98.56 99 ILE A C 1
ATOM 795 O O . ILE A 1 99 ? -0.966 -9.869 -6.240 1.00 98.56 99 ILE A O 1
ATOM 799 N N . PRO A 1 100 ? -0.675 -11.974 -6.973 1.00 98.31 100 PRO A N 1
ATOM 800 C CA . PRO A 1 100 ? 0.487 -12.204 -6.118 1.00 98.31 100 PRO A CA 1
ATOM 801 C C . PRO A 1 100 ? 1.680 -11.325 -6.511 1.00 98.31 100 PRO A C 1
ATOM 803 O O . PRO A 1 100 ? 2.372 -10.834 -5.621 1.00 98.31 100 PRO A O 1
ATOM 806 N N . VAL A 1 101 ? 1.903 -11.054 -7.804 1.00 98.50 101 VAL A N 1
ATOM 807 C CA . VAL A 1 101 ? 2.987 -10.153 -8.243 1.00 98.50 101 VAL A CA 1
ATOM 808 C C . VAL A 1 101 ? 2.784 -8.734 -7.704 1.00 98.50 101 VAL A C 1
ATOM 810 O O . VAL A 1 101 ? 3.727 -8.144 -7.194 1.00 98.50 101 VAL A O 1
ATOM 813 N N . GLY A 1 102 ? 1.560 -8.203 -7.706 1.00 98.31 102 GLY A N 1
ATOM 814 C CA . GLY A 1 102 ? 1.245 -6.894 -7.127 1.00 98.31 102 GLY A CA 1
ATOM 815 C C . GLY A 1 102 ? 1.539 -6.811 -5.626 1.00 98.31 102 GLY A C 1
ATOM 816 O O . GLY A 1 102 ? 1.983 -5.774 -5.144 1.00 98.31 102 GLY A O 1
ATOM 817 N N . ILE A 1 103 ? 1.379 -7.913 -4.886 1.00 98.50 103 ILE A N 1
ATOM 818 C CA . ILE A 1 103 ? 1.800 -7.998 -3.477 1.00 98.50 103 ILE A CA 1
ATOM 819 C C . ILE A 1 103 ? 3.334 -8.050 -3.376 1.00 98.50 103 ILE A C 1
ATOM 821 O O . ILE A 1 103 ? 3.913 -7.386 -2.519 1.00 98.50 103 ILE A O 1
ATOM 825 N N . GLY A 1 104 ? 4.006 -8.775 -4.276 1.00 97.38 104 GLY A N 1
ATOM 826 C CA . GLY A 1 104 ? 5.469 -8.780 -4.415 1.00 97.38 104 GLY A CA 1
ATOM 827 C C . GLY A 1 104 ? 6.062 -7.392 -4.672 1.00 97.38 104 GLY A C 1
ATOM 828 O O . GLY A 1 104 ? 7.051 -7.003 -4.045 1.00 97.38 104 GLY A O 1
ATOM 829 N N . GLN A 1 105 ? 5.412 -6.610 -5.531 1.00 97.88 105 GLN A N 1
ATOM 830 C CA . GLN A 1 105 ? 5.848 -5.274 -5.931 1.00 97.88 105 GLN A CA 1
ATOM 831 C C . GLN A 1 105 ? 5.821 -4.246 -4.794 1.00 97.88 105 GLN A C 1
ATOM 833 O O . GLN A 1 105 ? 6.495 -3.224 -4.894 1.00 97.88 105 GLN A O 1
ATOM 838 N N . VAL A 1 106 ? 5.154 -4.531 -3.667 1.00 97.19 106 VAL A N 1
ATOM 839 C CA . VAL A 1 106 ? 5.296 -3.725 -2.437 1.00 97.19 106 VAL A CA 1
ATOM 840 C C . VAL A 1 106 ? 6.767 -3.629 -2.010 1.00 97.19 106 VAL A C 1
ATOM 842 O O . VAL A 1 106 ? 7.198 -2.600 -1.494 1.00 97.19 106 VAL A O 1
ATOM 845 N N . TYR A 1 107 ? 7.544 -4.679 -2.282 1.00 93.75 107 TYR A N 1
ATOM 846 C CA . TYR A 1 107 ? 8.986 -4.752 -2.052 1.00 93.75 107 TYR A CA 1
ATOM 847 C C . TYR A 1 107 ? 9.800 -4.730 -3.358 1.00 93.75 107 TYR A C 1
ATOM 849 O O . TYR A 1 107 ? 10.970 -5.106 -3.352 1.00 93.75 107 TYR A O 1
ATOM 857 N N . GLY A 1 108 ? 9.199 -4.330 -4.484 1.00 93.38 108 GLY A N 1
ATOM 858 C CA . GLY A 1 108 ? 9.857 -4.312 -5.795 1.00 93.38 108 GLY A CA 1
ATOM 859 C C . GLY A 1 108 ? 10.179 -5.699 -6.362 1.00 93.38 108 GLY A C 1
ATOM 860 O O . GLY A 1 108 ? 11.145 -5.842 -7.105 1.00 93.38 108 GLY A O 1
ATOM 861 N N . CYS A 1 109 ? 9.427 -6.734 -5.970 1.00 94.94 109 CYS A N 1
ATOM 862 C CA . CYS A 1 109 ? 9.611 -8.103 -6.453 1.00 94.94 109 CYS A CA 1
ATOM 863 C C . CYS A 1 109 ? 8.558 -8.454 -7.515 1.00 94.94 109 CYS A C 1
ATOM 865 O O . CYS A 1 109 ? 7.363 -8.448 -7.227 1.00 94.94 109 CYS A O 1
ATOM 867 N N . ASP A 1 110 ? 8.998 -8.837 -8.711 1.00 92.19 110 ASP A N 1
ATOM 868 C CA . ASP A 1 110 ? 8.151 -9.208 -9.856 1.00 92.19 110 ASP A CA 1
ATOM 869 C C . ASP A 1 110 ? 7.872 -10.724 -9.966 1.00 92.19 110 ASP A C 1
ATOM 871 O O . ASP A 1 110 ? 7.044 -11.180 -10.761 1.00 92.19 110 ASP A O 1
ATOM 875 N N . ASN A 1 111 ? 8.543 -11.532 -9.142 1.00 94.69 111 ASN A N 1
ATOM 876 C CA . ASN A 1 111 ? 8.366 -12.977 -9.115 1.00 94.69 111 ASN A CA 1
ATOM 877 C C . ASN A 1 111 ? 7.071 -13.368 -8.359 1.00 94.69 111 ASN A C 1
ATOM 879 O O . ASN A 1 111 ? 6.946 -13.074 -7.163 1.00 94.69 111 ASN A O 1
ATOM 883 N N . PRO A 1 112 ? 6.125 -14.093 -8.994 1.00 96.38 112 PRO A N 1
ATOM 884 C CA . PRO A 1 112 ? 4.863 -14.495 -8.367 1.00 96.38 112 PRO A CA 1
ATOM 885 C C . PRO A 1 112 ? 5.054 -15.396 -7.144 1.00 96.38 112 PRO A C 1
ATOM 887 O O . PRO A 1 112 ? 4.250 -15.334 -6.217 1.00 96.38 112 PRO A O 1
ATOM 890 N N . TRP A 1 113 ? 6.119 -16.203 -7.101 1.00 97.19 113 TRP A N 1
ATOM 891 C CA . TRP A 1 113 ? 6.429 -17.055 -5.952 1.00 97.19 113 TRP A CA 1
ATOM 892 C C . TRP A 1 113 ? 6.817 -16.223 -4.732 1.00 97.19 113 TRP A C 1
ATOM 894 O O . TRP A 1 113 ? 6.367 -16.513 -3.626 1.00 97.19 113 TRP A O 1
ATOM 904 N N . THR A 1 114 ? 7.578 -15.144 -4.934 1.00 95.25 114 THR A N 1
ATOM 905 C CA . THR A 1 114 ? 7.892 -14.178 -3.872 1.00 95.25 114 THR A CA 1
ATOM 906 C C . THR A 1 114 ? 6.617 -13.517 -3.349 1.00 95.25 114 THR A C 1
ATOM 908 O O . THR A 1 114 ? 6.415 -13.438 -2.138 1.00 95.25 114 THR A O 1
ATOM 911 N N . GLY A 1 115 ? 5.710 -13.132 -4.252 1.00 97.06 115 GLY A N 1
ATOM 912 C CA . GLY A 1 115 ? 4.371 -12.665 -3.896 1.00 97.06 115 GLY A CA 1
ATOM 913 C C . GLY A 1 115 ? 3.580 -13.678 -3.062 1.00 97.06 115 GLY A C 1
ATOM 914 O O . GLY A 1 115 ? 3.017 -13.327 -2.027 1.00 97.06 115 GLY A O 1
ATOM 915 N N . GLY A 1 116 ? 3.598 -14.954 -3.455 1.00 97.38 116 GLY A N 1
ATOM 916 C CA . GLY A 1 116 ? 2.978 -16.053 -2.709 1.00 97.38 116 GLY A CA 1
ATOM 917 C C . GLY A 1 116 ? 3.555 -16.234 -1.302 1.00 97.38 116 GLY A C 1
ATOM 918 O O . GLY A 1 116 ? 2.802 -16.411 -0.344 1.00 97.38 116 GLY A O 1
ATOM 919 N N . ILE A 1 117 ? 4.876 -16.111 -1.144 1.00 98.06 117 ILE A N 1
ATOM 920 C CA . ILE A 1 117 ? 5.531 -16.135 0.173 1.00 98.06 117 ILE A CA 1
ATOM 921 C C . ILE A 1 117 ? 5.032 -14.974 1.043 1.00 98.06 117 ILE A C 1
ATOM 923 O O . ILE A 1 117 ? 4.732 -15.184 2.220 1.00 98.06 117 ILE A O 1
ATOM 927 N N . PHE A 1 118 ? 4.888 -13.769 0.483 1.00 97.38 118 PHE A N 1
ATOM 928 C CA . PHE A 1 118 ? 4.327 -12.635 1.221 1.00 97.38 118 PHE A CA 1
ATOM 929 C C . PHE A 1 118 ? 2.858 -12.836 1.590 1.00 97.38 118 PHE A C 1
ATOM 931 O O . PHE A 1 118 ? 2.485 -12.504 2.710 1.00 97.38 118 PHE A O 1
ATOM 938 N N . ILE A 1 119 ? 2.038 -13.437 0.721 1.00 98.19 119 ILE A N 1
ATOM 939 C CA . ILE A 1 119 ? 0.653 -13.808 1.057 1.00 98.19 119 ILE A CA 1
ATOM 940 C C . ILE A 1 119 ? 0.633 -14.737 2.276 1.00 98.19 119 ILE A C 1
ATOM 942 O O . ILE A 1 119 ? -0.080 -14.466 3.240 1.00 98.19 119 ILE A O 1
ATOM 946 N N . ILE A 1 120 ? 1.452 -15.794 2.282 1.00 98.00 120 ILE A N 1
ATOM 947 C CA . ILE A 1 120 ? 1.533 -16.731 3.414 1.00 98.00 120 ILE A CA 1
ATOM 948 C C . ILE A 1 120 ? 2.007 -16.011 4.684 1.00 98.00 120 ILE A C 1
ATOM 950 O O . ILE A 1 120 ? 1.433 -16.207 5.755 1.00 98.00 120 ILE A O 1
ATOM 954 N N . ALA A 1 121 ? 3.019 -15.147 4.580 1.00 97.81 121 ALA A N 1
ATOM 955 C CA . ALA A 1 121 ? 3.524 -14.376 5.714 1.00 97.81 121 ALA A CA 1
ATOM 956 C C . ALA A 1 121 ? 2.455 -13.436 6.300 1.00 97.81 121 ALA A C 1
ATOM 958 O O . ALA A 1 121 ? 2.284 -13.379 7.520 1.00 97.81 121 ALA A O 1
ATOM 959 N N . LEU A 1 122 ? 1.702 -12.742 5.440 1.00 97.19 122 LEU A N 1
ATOM 960 C CA . LEU A 1 122 ? 0.578 -11.902 5.850 1.00 97.19 122 LEU A CA 1
ATOM 961 C C . LEU A 1 122 ? -0.523 -12.739 6.499 1.00 97.19 122 LEU A C 1
ATOM 963 O O . LEU A 1 122 ? -1.023 -12.347 7.547 1.00 97.19 122 LEU A O 1
ATOM 967 N N . PHE A 1 123 ? -0.862 -13.900 5.933 1.00 97.88 123 PHE A N 1
ATOM 968 C CA . PHE A 1 123 ? -1.888 -14.790 6.475 1.00 97.88 123 PHE A CA 1
ATOM 969 C C . PHE A 1 123 ? -1.538 -15.289 7.881 1.00 97.88 123 PHE A C 1
ATOM 971 O O . PHE A 1 123 ? -2.387 -15.262 8.767 1.00 97.88 123 PHE A O 1
ATOM 978 N N . ILE A 1 124 ? -0.278 -15.681 8.106 1.00 97.38 124 ILE A N 1
ATOM 979 C CA . ILE A 1 124 ? 0.212 -16.100 9.428 1.00 97.38 124 ILE A CA 1
ATOM 980 C C . ILE A 1 124 ? 0.135 -14.946 10.437 1.00 97.38 124 ILE A C 1
ATOM 982 O O . ILE A 1 124 ? -0.184 -15.172 11.603 1.00 97.38 124 ILE A O 1
ATOM 986 N N . SER A 1 125 ? 0.433 -13.715 10.011 1.00 95.75 125 SER A N 1
ATOM 987 C CA . SER A 1 125 ? 0.393 -12.548 10.898 1.00 95.75 125 SER A CA 1
ATOM 988 C C . SER A 1 125 ? -1.032 -12.080 11.208 1.00 95.75 125 SER A C 1
ATOM 990 O O . SER A 1 125 ? -1.316 -11.699 12.340 1.00 95.75 125 SER A O 1
ATOM 992 N N . SER A 1 126 ? -1.890 -12.008 10.193 1.00 97.25 126 SER A N 1
ATOM 993 C CA . SER A 1 126 ? -3.265 -11.513 10.265 1.00 97.25 126 SER A CA 1
ATOM 994 C C . SER A 1 126 ? -4.011 -11.924 8.988 1.00 97.25 126 SER A C 1
ATOM 996 O O . SER A 1 126 ? -3.814 -11.310 7.928 1.00 97.25 126 SER A O 1
ATOM 998 N N . PRO A 1 127 ? -4.896 -12.933 9.057 1.00 98.12 127 PRO A N 1
ATOM 999 C CA . PRO A 1 127 ? -5.737 -13.323 7.931 1.00 98.12 127 PRO A CA 1
ATOM 1000 C C . PRO A 1 127 ? -6.537 -12.157 7.337 1.00 98.12 127 PRO A C 1
ATOM 1002 O O . PRO A 1 127 ? -6.659 -12.066 6.116 1.00 98.12 127 PRO A O 1
ATOM 1005 N N . ILE A 1 128 ? -7.022 -11.218 8.159 1.00 97.94 128 ILE A N 1
ATOM 1006 C CA . ILE A 1 128 ? -7.745 -10.032 7.670 1.00 97.94 128 ILE A CA 1
ATOM 1007 C C . ILE A 1 128 ? -6.839 -9.139 6.815 1.00 97.94 128 ILE A C 1
ATOM 1009 O O . ILE A 1 128 ? -7.265 -8.651 5.763 1.00 97.94 128 ILE A O 1
ATOM 1013 N N . THR A 1 129 ? -5.594 -8.930 7.252 1.00 98.06 129 THR A N 1
ATOM 1014 C CA . THR A 1 129 ? -4.599 -8.158 6.496 1.00 98.06 129 THR A CA 1
ATOM 1015 C C . THR A 1 129 ? -4.294 -8.844 5.167 1.00 98.06 129 THR A C 1
ATOM 1017 O O . THR A 1 129 ? -4.268 -8.188 4.129 1.00 98.06 129 THR A O 1
ATOM 1020 N N . CYS A 1 130 ? -4.127 -10.169 5.179 1.00 98.62 130 CYS A N 1
ATOM 1021 C CA . CYS A 1 130 ? -3.912 -10.961 3.970 1.00 98.62 130 CYS A CA 1
ATOM 1022 C C . CYS A 1 130 ? -5.065 -10.818 2.967 1.00 98.62 130 CYS A C 1
ATOM 1024 O O . CYS A 1 130 ? -4.824 -10.596 1.782 1.00 98.62 130 CYS A O 1
ATOM 1026 N N . VAL A 1 131 ? -6.316 -10.909 3.429 1.00 98.69 131 VAL A N 1
ATOM 1027 C CA . VAL A 1 131 ? -7.497 -10.752 2.566 1.00 98.69 131 VAL A CA 1
ATOM 1028 C C . VAL A 1 131 ? -7.517 -9.366 1.921 1.00 98.69 131 VAL A C 1
ATOM 1030 O O . VAL A 1 131 ? -7.663 -9.265 0.706 1.00 98.69 131 VAL A O 1
ATOM 1033 N N . HIS A 1 132 ? -7.294 -8.298 2.692 1.00 98.69 132 HIS A N 1
ATOM 1034 C CA . HIS A 1 132 ? -7.249 -6.940 2.136 1.00 98.69 132 HIS A CA 1
ATOM 1035 C C . HIS A 1 132 ? -6.048 -6.710 1.213 1.00 98.69 132 HIS A C 1
ATOM 1037 O O . HIS A 1 132 ? -6.158 -5.940 0.264 1.00 98.69 132 HIS A O 1
ATOM 1043 N N . ALA A 1 133 ? -4.928 -7.406 1.424 1.00 98.75 133 ALA A N 1
ATOM 1044 C CA . ALA A 1 133 ? -3.808 -7.380 0.491 1.00 98.75 133 ALA A CA 1
ATOM 1045 C C . ALA A 1 133 ? -4.214 -7.940 -0.880 1.00 98.75 133 ALA A C 1
ATOM 1047 O O . ALA A 1 133 ? -4.008 -7.296 -1.907 1.00 98.75 133 ALA A O 1
ATOM 1048 N N . VAL A 1 134 ? -4.846 -9.117 -0.896 1.00 98.81 134 VAL A N 1
ATOM 1049 C CA . VAL A 1 134 ? -5.320 -9.768 -2.127 1.00 98.81 134 VAL A CA 1
ATOM 1050 C C . VAL A 1 134 ? -6.388 -8.920 -2.818 1.00 98.81 134 VAL A C 1
ATOM 1052 O O . VAL A 1 134 ? -6.289 -8.685 -4.022 1.00 98.81 134 VAL A O 1
ATOM 1055 N N . ILE A 1 135 ? -7.357 -8.397 -2.060 1.00 98.81 135 ILE A N 1
ATOM 1056 C CA . ILE A 1 135 ? -8.405 -7.509 -2.584 1.00 98.81 135 ILE A CA 1
ATOM 1057 C C . ILE A 1 135 ? -7.794 -6.234 -3.164 1.00 98.81 135 ILE A C 1
ATOM 1059 O O . ILE A 1 135 ? -8.124 -5.867 -4.285 1.00 98.81 135 ILE A O 1
ATOM 1063 N N . GLY A 1 136 ? -6.870 -5.583 -2.453 1.00 98.81 136 GLY A N 1
ATOM 1064 C CA . GLY A 1 136 ? -6.194 -4.382 -2.939 1.00 98.81 136 GLY A CA 1
ATOM 1065 C C . GLY A 1 136 ? -5.434 -4.628 -4.243 1.00 98.81 136 GLY A C 1
ATOM 1066 O O . GLY A 1 136 ? -5.561 -3.841 -5.179 1.00 98.81 136 GLY A O 1
ATOM 1067 N N . SER A 1 137 ? -4.708 -5.746 -4.347 1.00 98.75 137 SER A N 1
ATOM 1068 C CA . SER A 1 137 ? -4.003 -6.119 -5.581 1.00 98.75 137 SER A CA 1
ATOM 1069 C C . SER A 1 137 ? -4.970 -6.352 -6.748 1.00 98.75 137 SER A C 1
ATOM 1071 O O . SER A 1 137 ? -4.762 -5.828 -7.844 1.00 98.75 137 SER A O 1
ATOM 1073 N N . ALA A 1 138 ? -6.074 -7.066 -6.501 1.00 98.75 138 ALA A N 1
ATOM 1074 C CA . ALA A 1 138 ? -7.114 -7.312 -7.498 1.00 98.75 138 ALA A CA 1
ATOM 1075 C C . ALA A 1 138 ? -7.823 -6.019 -7.941 1.00 98.75 138 ALA A C 1
ATOM 1077 O O . ALA A 1 138 ? -8.041 -5.815 -9.132 1.00 98.75 138 ALA A O 1
ATOM 1078 N N . VAL A 1 139 ? -8.131 -5.111 -7.009 1.00 98.75 139 VAL A N 1
ATOM 1079 C CA . VAL A 1 139 ? -8.701 -3.786 -7.314 1.00 98.75 139 VAL A CA 1
ATOM 1080 C C . VAL A 1 139 ? -7.751 -2.975 -8.191 1.00 98.75 139 VAL A C 1
ATOM 1082 O O . VAL A 1 139 ? -8.187 -2.369 -9.169 1.00 98.75 139 VAL A O 1
ATOM 1085 N N . GLY A 1 140 ? -6.453 -2.995 -7.887 1.00 98.56 140 GLY A N 1
ATOM 1086 C CA . GLY A 1 140 ? -5.431 -2.361 -8.715 1.00 98.56 140 GLY A CA 1
ATOM 1087 C C . GLY A 1 140 ? -5.400 -2.917 -10.139 1.00 98.56 140 GLY A C 1
ATOM 1088 O O . GLY A 1 140 ? -5.481 -2.157 -11.101 1.00 98.56 140 GLY A O 1
ATOM 1089 N N . MET A 1 141 ? -5.373 -4.244 -10.278 1.00 98.50 141 MET A N 1
ATOM 1090 C CA . MET A 1 141 ? -5.449 -4.936 -11.569 1.00 98.50 141 MET A CA 1
ATOM 1091 C C . MET A 1 141 ? -6.691 -4.521 -12.376 1.00 98.50 141 MET A C 1
ATOM 1093 O O . MET A 1 141 ? -6.564 -4.113 -13.529 1.00 98.50 141 MET A O 1
ATOM 1097 N N . VAL A 1 142 ? -7.881 -4.558 -11.764 1.00 98.50 142 VAL A N 1
ATOM 1098 C CA . VAL A 1 142 ? -9.141 -4.143 -12.409 1.00 98.50 142 VAL A CA 1
ATOM 1099 C C . VAL A 1 142 ? -9.114 -2.664 -12.798 1.00 98.50 142 VAL A C 1
ATOM 1101 O O . VAL A 1 142 ? -9.568 -2.309 -13.881 1.00 98.50 142 VAL A O 1
ATOM 1104 N N . SER A 1 143 ? -8.540 -1.799 -11.960 1.00 98.38 143 SER A N 1
ATOM 1105 C CA . SER A 1 143 ? -8.393 -0.368 -12.264 1.00 98.38 143 SER A CA 1
ATOM 1106 C C . SER A 1 143 ? -7.466 -0.124 -13.459 1.00 98.38 143 SER A C 1
ATOM 1108 O O . SER A 1 143 ? -7.735 0.752 -14.278 1.00 98.38 143 SER A O 1
ATOM 1110 N N . GLY A 1 144 ? -6.402 -0.923 -13.592 1.00 97.56 144 GLY A N 1
ATOM 1111 C CA . GLY A 1 144 ? -5.516 -0.891 -14.755 1.00 97.56 144 GLY A CA 1
ATOM 1112 C C . GLY A 1 144 ? -6.238 -1.272 -16.044 1.00 97.56 144 GLY A C 1
ATOM 1113 O O . GLY A 1 144 ? -6.088 -0.581 -17.051 1.00 97.56 144 GLY A O 1
ATOM 1114 N N . LEU A 1 145 ? -7.078 -2.313 -15.998 1.00 97.31 145 LEU A N 1
ATOM 1115 C CA . LEU A 1 145 ? -7.937 -2.685 -17.126 1.00 97.31 145 LEU A CA 1
ATOM 1116 C C . LEU A 1 145 ? -8.937 -1.568 -17.454 1.00 97.31 145 LEU A C 1
ATOM 1118 O O . LEU A 1 145 ? -9.080 -1.203 -18.616 1.00 97.31 145 LEU A O 1
ATOM 1122 N N . ALA A 1 146 ? -9.579 -0.974 -16.444 1.00 96.81 146 ALA A N 1
ATOM 1123 C CA . ALA A 1 146 ? -10.551 0.105 -16.632 1.00 96.81 146 ALA A CA 1
ATOM 1124 C C . ALA A 1 146 ? -9.952 1.349 -17.316 1.00 96.81 146 ALA A C 1
ATOM 1126 O O . ALA A 1 146 ? -10.648 2.032 -18.062 1.00 96.81 146 ALA A O 1
ATOM 1127 N N . LEU A 1 147 ? -8.660 1.627 -17.102 1.00 95.19 147 LEU A N 1
ATOM 1128 C CA . LEU A 1 147 ? -7.934 2.710 -17.776 1.00 95.19 147 LEU A CA 1
ATOM 1129 C C . LEU A 1 147 ? -7.215 2.286 -19.064 1.00 95.19 147 LEU A C 1
ATOM 1131 O O . LEU A 1 147 ? -6.396 3.054 -19.570 1.00 95.19 147 LEU A O 1
ATOM 1135 N N . ALA A 1 148 ? -7.494 1.086 -19.585 1.00 95.00 148 ALA A N 1
ATOM 1136 C CA . ALA A 1 148 ? -6.827 0.528 -20.762 1.00 95.00 148 ALA A CA 1
ATOM 1137 C C . ALA A 1 148 ? -5.291 0.637 -20.664 1.00 95.00 148 ALA A C 1
ATOM 1139 O O . ALA A 1 148 ? -4.597 1.028 -21.607 1.00 95.00 148 ALA A O 1
ATOM 1140 N N . ALA A 1 149 ? -4.745 0.347 -19.480 1.00 95.12 149 ALA A N 1
ATOM 1141 C CA . ALA A 1 149 ? -3.308 0.349 -19.279 1.00 95.12 149 ALA A CA 1
ATOM 1142 C C . ALA A 1 149 ? -2.654 -0.782 -20.091 1.00 95.12 149 ALA A C 1
ATOM 1144 O O . ALA A 1 149 ? -3.263 -1.840 -20.252 1.00 95.12 149 ALA A O 1
ATOM 1145 N N . PRO A 1 150 ? -1.397 -0.616 -20.553 1.00 95.31 150 PRO A N 1
ATOM 1146 C CA . PRO A 1 150 ? -0.690 -1.698 -21.229 1.00 95.31 150 PRO A CA 1
ATOM 1147 C C . PRO A 1 150 ? -0.654 -2.942 -20.343 1.00 95.31 150 PRO A C 1
ATOM 1149 O O . PRO A 1 150 ? -0.239 -2.838 -19.182 1.00 95.31 150 PRO A O 1
ATOM 1152 N N . PHE A 1 151 ? -1.061 -4.088 -20.892 1.00 96.62 151 PHE A N 1
ATOM 1153 C CA . PHE A 1 151 ? -1.212 -5.326 -20.130 1.00 96.62 151 PHE A CA 1
ATOM 1154 C C . PHE A 1 151 ? 0.071 -5.733 -19.401 1.00 96.62 151 PHE A C 1
ATOM 1156 O O . PHE A 1 151 ? -0.000 -6.103 -18.235 1.00 96.62 151 PHE A O 1
ATOM 1163 N N . GLU A 1 152 ? 1.243 -5.513 -20.002 1.00 95.69 152 GLU A N 1
ATOM 1164 C CA . GLU A 1 152 ? 2.544 -5.748 -19.360 1.00 95.69 152 GLU A CA 1
ATOM 1165 C C . GLU A 1 152 ? 2.692 -5.035 -18.008 1.00 95.69 152 GLU A C 1
ATOM 1167 O O . GLU A 1 152 ? 3.153 -5.626 -17.036 1.00 95.69 152 GLU A O 1
ATOM 1172 N N . ASN A 1 153 ? 2.225 -3.786 -17.883 1.00 95.88 153 ASN A N 1
ATOM 1173 C CA . ASN A 1 153 ? 2.292 -3.063 -16.606 1.00 95.88 153 ASN A CA 1
ATOM 1174 C C . ASN A 1 153 ? 1.353 -3.669 -15.556 1.00 95.88 153 ASN A C 1
ATOM 1176 O O . ASN A 1 153 ? 1.633 -3.600 -14.357 1.00 95.88 153 ASN A O 1
ATOM 1180 N N . ILE A 1 154 ? 0.221 -4.222 -15.999 1.00 97.75 154 ILE A N 1
ATOM 1181 C CA . ILE A 1 154 ? -0.731 -4.911 -15.130 1.00 97.75 154 ILE A CA 1
ATOM 1182 C C . ILE A 1 154 ? -0.113 -6.233 -14.679 1.00 97.75 154 ILE A C 1
ATOM 1184 O O . ILE A 1 154 ? -0.009 -6.450 -13.477 1.00 97.75 154 ILE A O 1
ATOM 1188 N N . TYR A 1 155 ? 0.380 -7.059 -15.607 1.00 98.19 155 TYR A N 1
ATOM 1189 C CA . TYR A 1 155 ? 1.015 -8.353 -15.331 1.00 98.19 155 TYR A CA 1
ATOM 1190 C C . TYR A 1 155 ? 2.236 -8.225 -14.420 1.00 98.19 155 TYR A C 1
ATOM 1192 O O . TYR A 1 155 ? 2.430 -9.046 -13.523 1.00 98.19 155 TYR A O 1
ATOM 1200 N N . PHE A 1 156 ? 3.009 -7.149 -14.581 1.00 97.38 156 PHE A N 1
ATOM 1201 C CA . PHE A 1 156 ? 4.149 -6.828 -13.726 1.00 97.38 156 PHE A CA 1
ATOM 1202 C C . PHE A 1 156 ? 3.744 -6.295 -12.339 1.00 97.38 156 PHE A C 1
ATOM 1204 O O . PHE A 1 156 ? 4.603 -5.964 -11.527 1.00 97.38 156 PHE A O 1
ATOM 1211 N N . GLY A 1 157 ? 2.444 -6.201 -12.038 1.00 97.12 157 GLY A N 1
ATOM 1212 C CA . GLY A 1 157 ? 1.910 -5.828 -10.727 1.00 97.12 157 GLY A CA 1
ATOM 1213 C C . GLY A 1 157 ? 1.995 -4.336 -10.397 1.00 97.12 157 GLY A C 1
ATOM 1214 O O . GLY A 1 157 ? 1.702 -3.950 -9.263 1.00 97.12 157 GLY A O 1
ATOM 1215 N N . LEU A 1 158 ? 2.353 -3.476 -11.361 1.00 96.75 158 LEU A N 1
ATOM 1216 C CA . LEU A 1 158 ? 2.578 -2.040 -11.129 1.00 96.75 158 LEU A CA 1
ATOM 1217 C C . LEU A 1 158 ? 1.301 -1.283 -10.746 1.00 96.75 158 LEU A C 1
ATOM 1219 O O . LEU A 1 158 ? 1.368 -0.244 -10.095 1.00 96.75 158 LEU A O 1
ATOM 1223 N N . TRP A 1 159 ? 0.138 -1.822 -11.107 1.00 98.25 159 TRP A N 1
ATOM 1224 C CA . TRP A 1 159 ? -1.164 -1.287 -10.705 1.00 98.25 159 TRP A CA 1
ATOM 1225 C C . TRP A 1 159 ? -1.639 -1.792 -9.336 1.00 98.25 159 TRP A C 1
ATOM 1227 O O . TRP A 1 159 ? -2.542 -1.203 -8.746 1.00 98.25 159 TRP A O 1
ATOM 1237 N N . GLY A 1 160 ? -1.046 -2.870 -8.812 1.00 97.50 160 GLY A N 1
ATOM 1238 C CA . GLY A 1 160 ? -1.517 -3.556 -7.606 1.00 97.50 160 GLY A CA 1
ATOM 1239 C C . GLY A 1 160 ? -0.902 -3.041 -6.305 1.00 97.50 160 GLY A C 1
ATOM 1240 O O . GLY A 1 160 ? -1.618 -2.833 -5.330 1.00 97.50 160 GLY A O 1
ATOM 1241 N N . TYR A 1 161 ? 0.411 -2.808 -6.261 1.00 97.81 161 TYR A N 1
ATOM 1242 C CA . TYR A 1 161 ? 1.134 -2.668 -4.984 1.00 97.81 161 TYR A CA 1
ATOM 1243 C C . TYR A 1 161 ? 0.722 -1.461 -4.126 1.00 97.81 161 TYR A C 1
ATOM 1245 O O . TYR A 1 161 ? 0.608 -1.566 -2.905 1.00 97.81 161 TYR A O 1
ATOM 1253 N N . ASN A 1 162 ? 0.446 -0.311 -4.743 1.00 98.56 162 ASN A N 1
ATOM 1254 C CA . ASN A 1 162 ? -0.060 0.862 -4.025 1.00 98.56 162 ASN A CA 1
ATOM 1255 C C . ASN A 1 162 ? -1.471 0.607 -3.456 1.00 98.56 162 ASN A C 1
ATOM 1257 O O . ASN A 1 162 ? -1.798 1.034 -2.346 1.00 98.56 162 ASN A O 1
ATOM 1261 N N . CYS A 1 163 ? -2.292 -0.140 -4.193 1.00 98.75 163 CYS A N 1
ATOM 1262 C CA . CYS A 1 163 ? -3.654 -0.510 -3.818 1.00 98.75 163 CYS A CA 1
ATOM 1263 C C . CYS A 1 163 ? -3.669 -1.547 -2.687 1.00 98.75 163 CYS A C 1
ATOM 1265 O O . CYS A 1 163 ? -4.499 -1.445 -1.788 1.00 98.75 163 CYS A O 1
ATOM 1267 N N . VAL A 1 164 ? -2.715 -2.489 -2.679 1.00 98.75 164 VAL A N 1
ATOM 1268 C CA . VAL A 1 164 ? -2.460 -3.431 -1.572 1.00 98.75 164 VAL A CA 1
ATOM 1269 C C . VAL A 1 164 ? -2.269 -2.670 -0.260 1.00 98.75 164 VAL A C 1
ATOM 1271 O O . VAL A 1 164 ? -2.983 -2.915 0.712 1.00 98.75 164 VAL A O 1
ATOM 1274 N N . LEU A 1 165 ? -1.337 -1.712 -0.240 1.00 98.56 165 LEU A N 1
ATOM 1275 C CA . LEU A 1 165 ? -1.014 -0.937 0.959 1.00 98.56 165 LEU A CA 1
ATOM 1276 C C . LEU A 1 165 ? -2.190 -0.066 1.421 1.00 98.56 165 LEU A C 1
ATOM 1278 O O . LEU A 1 165 ? -2.497 -0.030 2.614 1.00 98.56 165 LEU A O 1
ATOM 1282 N N . ALA A 1 166 ? -2.880 0.596 0.486 1.00 98.69 166 ALA A N 1
ATOM 1283 C CA . ALA A 1 166 ? -4.051 1.415 0.796 1.00 98.69 166 ALA A CA 1
ATOM 1284 C C . ALA A 1 166 ? -5.198 0.572 1.379 1.00 98.69 166 ALA A C 1
ATOM 1286 O O . ALA A 1 166 ? -5.779 0.929 2.407 1.00 98.69 166 ALA A O 1
ATOM 1287 N N . CYS A 1 167 ? -5.480 -0.583 0.769 1.00 98.50 167 CYS A N 1
ATOM 1288 C CA . CYS A 1 167 ? -6.537 -1.481 1.217 1.00 98.50 167 CYS A CA 1
ATOM 1289 C C . CYS A 1 167 ? -6.228 -2.071 2.601 1.00 98.50 167 CYS A C 1
ATOM 1291 O O . CYS A 1 167 ? -7.113 -2.092 3.452 1.00 98.50 167 CYS A O 1
ATOM 1293 N N . ILE A 1 168 ? -4.976 -2.465 2.876 1.00 98.44 168 ILE A N 1
ATOM 1294 C CA . ILE A 1 168 ? -4.542 -2.906 4.215 1.00 98.44 168 ILE A CA 1
ATOM 1295 C C . ILE A 1 168 ? -4.704 -1.786 5.251 1.00 98.44 168 ILE A C 1
ATOM 1297 O O . ILE A 1 168 ? -5.234 -2.020 6.338 1.00 98.44 168 ILE A O 1
ATOM 1301 N N . ALA A 1 169 ? -4.245 -0.571 4.935 1.00 98.00 169 ALA A N 1
ATOM 1302 C CA . ALA A 1 169 ? -4.251 0.542 5.880 1.00 98.00 169 ALA A CA 1
ATOM 1303 C C . ALA A 1 169 ? -5.677 0.892 6.342 1.00 98.00 169 ALA A C 1
ATOM 1305 O O . ALA A 1 169 ? -5.934 1.040 7.539 1.00 98.00 169 ALA A O 1
ATOM 1306 N N . ILE A 1 170 ? -6.621 0.981 5.407 1.00 98.06 170 ILE A N 1
ATOM 1307 C CA . ILE A 1 170 ? -8.012 1.326 5.722 1.00 98.06 170 ILE A CA 1
ATOM 1308 C C . ILE A 1 170 ? -8.810 0.096 6.184 1.00 98.06 170 ILE A C 1
ATOM 1310 O O . ILE A 1 170 ? -9.658 0.207 7.064 1.00 98.06 170 ILE A O 1
ATOM 1314 N N . GLY A 1 171 ? -8.508 -1.092 5.656 1.00 97.12 171 GLY A N 1
ATOM 1315 C CA . GLY A 1 171 ? -9.220 -2.356 5.873 1.00 97.12 171 GLY A CA 1
ATOM 1316 C C . GLY A 1 171 ? -8.945 -3.044 7.209 1.00 97.12 171 GLY A C 1
ATOM 1317 O O . GLY A 1 171 ? -8.674 -4.242 7.251 1.00 97.12 171 GLY A O 1
ATOM 1318 N N . GLY A 1 172 ? -9.014 -2.303 8.314 1.00 94.25 172 GLY A N 1
ATOM 1319 C CA . GLY A 1 172 ? -8.892 -2.852 9.668 1.00 94.25 172 GLY A CA 1
ATOM 1320 C C . GLY A 1 172 ? -7.628 -2.442 10.428 1.00 94.25 172 GLY A C 1
ATOM 1321 O O . GLY A 1 172 ? -7.562 -2.643 11.642 1.00 94.25 172 GLY A O 1
ATOM 1322 N N . MET A 1 173 ? -6.622 -1.870 9.755 1.00 96.75 173 MET A N 1
ATOM 1323 C CA . MET A 1 173 ? -5.386 -1.436 10.417 1.00 96.75 173 MET A CA 1
ATOM 1324 C C . MET A 1 173 ? -5.581 -0.115 11.174 1.00 96.75 173 MET A C 1
ATOM 1326 O O . MET A 1 173 ? -5.394 -0.073 12.385 1.00 96.75 173 MET A O 1
ATOM 1330 N N . PHE A 1 174 ? -5.995 0.953 10.487 1.00 96.56 174 PHE A N 1
ATOM 1331 C CA . PHE A 1 174 ? -6.206 2.275 11.102 1.00 96.56 174 PHE A CA 1
ATOM 1332 C C . PHE A 1 174 ? -7.682 2.610 11.361 1.00 96.56 174 PHE A C 1
ATOM 1334 O O . PHE A 1 174 ? -7.990 3.559 12.080 1.00 96.56 174 PHE A O 1
ATOM 1341 N N . TYR A 1 175 ? -8.597 1.803 10.828 1.00 96.19 175 TYR A N 1
ATOM 1342 C CA . TYR A 1 175 ? -10.022 1.829 11.153 1.00 96.19 175 TYR A CA 1
ATOM 1343 C C . TYR A 1 175 ? -10.433 0.502 11.784 1.00 96.19 175 TYR A C 1
ATOM 1345 O O . TYR A 1 175 ? -9.883 -0.543 11.450 1.00 96.19 175 TYR A O 1
ATOM 1353 N N . ALA A 1 176 ? -11.428 0.517 12.668 1.00 95.38 176 ALA A N 1
ATOM 1354 C CA . ALA A 1 176 ? -12.035 -0.720 13.146 1.00 95.38 176 ALA A CA 1
ATOM 1355 C C . ALA A 1 176 ? -12.802 -1.403 12.006 1.00 95.38 176 ALA A C 1
ATOM 1357 O O . ALA A 1 176 ? -13.655 -0.775 11.377 1.00 95.38 176 ALA A O 1
ATOM 1358 N N . LEU A 1 177 ? -12.521 -2.683 11.741 1.00 96.44 177 LEU A N 1
ATOM 1359 C CA . LEU A 1 177 ? -13.122 -3.376 10.603 1.00 96.44 177 LEU A CA 1
ATOM 1360 C C . LEU A 1 177 ? -14.636 -3.573 10.796 1.00 96.44 177 LEU A C 1
ATOM 1362 O O . LEU A 1 177 ? -15.090 -4.399 11.584 1.00 96.44 177 LEU A O 1
ATOM 1366 N N . THR A 1 178 ? -15.411 -2.830 10.018 1.00 95.56 178 TH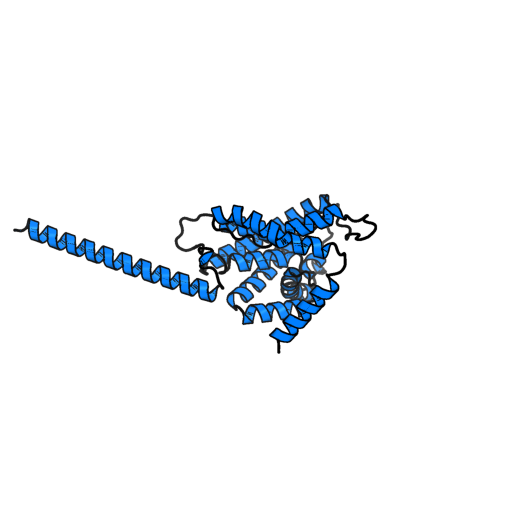R A N 1
ATOM 1367 C CA . THR A 1 178 ? -16.854 -2.990 9.808 1.00 95.56 178 THR A CA 1
ATOM 1368 C C . THR A 1 178 ? -17.113 -3.177 8.312 1.00 95.56 178 THR A C 1
ATOM 1370 O O . THR A 1 178 ? -16.213 -2.962 7.498 1.00 95.56 178 THR A O 1
ATOM 1373 N N . TRP A 1 179 ? -18.328 -3.558 7.907 1.00 95.38 179 TRP A N 1
ATOM 1374 C CA . TRP A 1 179 ? -18.629 -3.702 6.475 1.00 95.38 179 TRP A CA 1
ATOM 1375 C C . TRP A 1 179 ? -18.517 -2.360 5.727 1.00 95.38 179 TRP A C 1
ATOM 1377 O O . TRP A 1 179 ? -18.065 -2.325 4.587 1.00 95.38 179 TRP A O 1
ATOM 1387 N N . GLN A 1 180 ? -18.844 -1.243 6.386 1.00 96.06 180 GLN A N 1
ATOM 1388 C CA . GLN A 1 180 ? -18.683 0.102 5.831 1.00 96.06 180 GLN A CA 1
ATOM 1389 C C . GLN A 1 180 ? -17.208 0.449 5.629 1.00 96.06 180 GLN A C 1
ATOM 1391 O O . GLN A 1 180 ? -16.842 1.002 4.597 1.00 96.06 180 GLN A O 1
ATOM 1396 N N . VAL A 1 181 ? -16.352 0.095 6.593 1.00 96.62 181 VAL A N 1
ATOM 1397 C CA . VAL A 1 181 ? -14.899 0.287 6.482 1.00 96.62 181 VAL A CA 1
ATOM 1398 C C . VAL A 1 181 ? -14.298 -0.622 5.411 1.00 96.62 181 VAL A C 1
ATOM 1400 O O . VAL A 1 181 ? -13.376 -0.208 4.718 1.00 96.62 181 VAL A O 1
ATOM 1403 N N . HIS A 1 182 ? -14.840 -1.824 5.218 1.00 97.69 182 HIS A N 1
ATOM 1404 C CA . HIS A 1 182 ? -14.452 -2.684 4.104 1.00 97.69 182 HIS A CA 1
ATOM 1405 C C . HIS A 1 182 ? -14.778 -2.041 2.744 1.00 97.69 182 HIS A C 1
ATOM 1407 O O . HIS A 1 182 ? -13.924 -1.993 1.864 1.00 97.69 182 HIS A O 1
ATOM 1413 N N . LEU A 1 183 ? -15.969 -1.458 2.572 1.00 97.75 183 LEU A N 1
ATOM 1414 C CA . LEU A 1 183 ? -16.265 -0.701 1.349 1.00 97.75 183 LEU A CA 1
ATOM 1415 C C . LEU A 1 183 ? -15.380 0.541 1.206 1.00 97.75 183 LEU A C 1
ATOM 1417 O O . LEU A 1 183 ? -14.922 0.848 0.106 1.00 97.75 183 LEU A O 1
ATOM 1421 N N . LEU A 1 184 ? -15.095 1.230 2.314 1.00 97.25 184 LEU A N 1
ATOM 1422 C CA . LEU A 1 184 ? -14.193 2.379 2.329 1.00 97.25 184 LEU A CA 1
ATOM 1423 C C . LEU A 1 184 ? -12.766 1.989 1.916 1.00 97.25 184 LEU A C 1
ATOM 1425 O O . LEU A 1 184 ? -12.112 2.751 1.208 1.00 97.25 184 LEU A O 1
ATOM 1429 N N . SER A 1 185 ? -12.277 0.813 2.319 1.00 98.25 185 SER A N 1
ATOM 1430 C CA . SER A 1 185 ? -10.939 0.337 1.957 1.00 98.25 185 SER A CA 1
ATOM 1431 C C . SER A 1 185 ? -10.840 -0.038 0.480 1.00 98.25 185 SER A C 1
ATOM 1433 O O . SER A 1 185 ? -9.833 0.271 -0.156 1.00 98.25 185 SER A O 1
ATOM 1435 N N . VAL A 1 186 ? -11.896 -0.621 -0.094 1.00 98.62 186 VAL A N 1
ATOM 1436 C CA . VAL A 1 186 ? -12.004 -0.865 -1.540 1.00 98.62 186 VAL A CA 1
ATOM 1437 C C . VAL A 1 186 ? -12.061 0.457 -2.310 1.00 98.62 186 VAL A C 1
ATOM 1439 O O . VAL A 1 186 ? -11.326 0.630 -3.281 1.00 98.62 186 VAL A O 1
ATOM 1442 N N . ALA A 1 187 ? -12.856 1.430 -1.852 1.00 98.38 187 ALA A N 1
ATOM 1443 C CA . ALA A 1 187 ? -12.908 2.764 -2.452 1.00 98.38 187 ALA A CA 1
ATOM 1444 C C . ALA A 1 187 ? -11.546 3.481 -2.393 1.00 98.38 187 ALA A C 1
ATOM 1446 O O . ALA A 1 187 ? -11.115 4.076 -3.380 1.00 98.38 187 ALA A O 1
ATOM 1447 N N . CYS A 1 188 ? -10.834 3.371 -1.266 1.00 98.56 188 CYS A N 1
ATOM 1448 C CA . CYS A 1 188 ? -9.477 3.895 -1.116 1.00 98.56 188 CYS A CA 1
ATOM 1449 C C . CYS A 1 188 ? -8.496 3.215 -2.080 1.00 98.56 188 CYS A C 1
ATOM 1451 O O . CYS A 1 188 ? -7.667 3.893 -2.679 1.00 98.56 188 CYS A O 1
ATOM 1453 N N . ALA A 1 189 ? -8.607 1.899 -2.279 1.00 98.69 189 ALA A N 1
ATOM 1454 C CA . ALA A 1 189 ? -7.775 1.164 -3.228 1.00 98.69 189 ALA A CA 1
ATOM 1455 C C . ALA A 1 189 ? -8.017 1.610 -4.682 1.00 98.69 189 ALA A C 1
ATOM 1457 O O . ALA A 1 189 ? -7.048 1.847 -5.400 1.00 98.69 189 ALA A O 1
ATOM 1458 N N . PHE A 1 190 ? -9.274 1.815 -5.097 1.00 98.62 190 PHE A N 1
ATOM 1459 C CA . PHE A 1 190 ? -9.589 2.394 -6.411 1.00 98.62 190 PHE A CA 1
ATOM 1460 C C . PHE A 1 190 ? -9.002 3.799 -6.562 1.00 98.62 190 PHE A C 1
ATOM 1462 O O . PHE A 1 190 ? -8.289 4.071 -7.527 1.00 98.62 190 PHE A O 1
ATOM 1469 N N . PHE A 1 191 ? -9.249 4.681 -5.589 1.00 98.56 191 PHE A N 1
ATOM 1470 C CA . PHE A 1 191 ? -8.682 6.031 -5.582 1.00 98.56 191 PHE A CA 1
ATOM 1471 C C . PHE A 1 191 ? -7.150 5.999 -5.697 1.00 98.56 191 PHE A C 1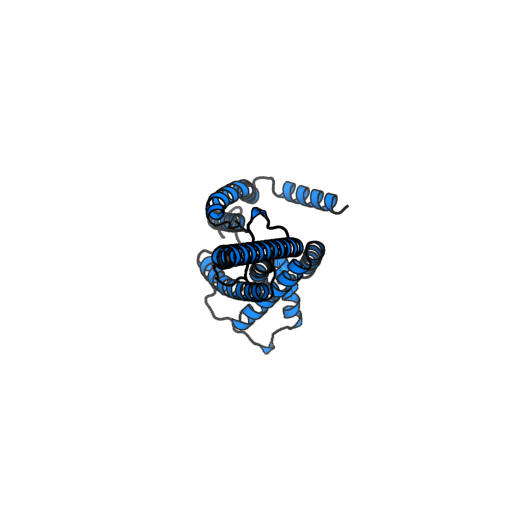
ATOM 1473 O O . PHE A 1 191 ? -6.571 6.727 -6.502 1.00 98.56 191 PHE A O 1
ATOM 1480 N N . CYS A 1 192 ? -6.506 5.093 -4.960 1.00 98.62 192 CYS A N 1
ATOM 1481 C CA . CYS A 1 192 ? -5.065 4.888 -4.978 1.00 98.62 192 CYS A CA 1
ATOM 1482 C C . CYS A 1 192 ? -4.544 4.426 -6.346 1.00 98.62 192 CYS A C 1
ATOM 1484 O O . CYS A 1 192 ? -3.502 4.909 -6.786 1.00 98.62 192 CYS A O 1
ATOM 1486 N N . ALA A 1 193 ? -5.270 3.554 -7.052 1.00 98.38 193 ALA A N 1
ATOM 1487 C CA . ALA A 1 193 ? -4.904 3.120 -8.401 1.00 98.38 193 ALA A CA 1
ATOM 1488 C C . ALA A 1 193 ? -4.892 4.295 -9.393 1.00 98.38 193 ALA A C 1
ATOM 1490 O O . ALA A 1 193 ? -3.913 4.506 -10.115 1.00 98.38 193 ALA A O 1
ATOM 1491 N N . TYR A 1 194 ? -5.960 5.099 -9.390 1.00 98.06 194 TYR A N 1
ATOM 1492 C CA . TYR A 1 194 ? -6.089 6.268 -10.264 1.00 98.06 194 TYR A CA 1
ATOM 1493 C C . TYR A 1 194 ? -5.048 7.339 -9.937 1.00 98.06 194 TYR A C 1
ATOM 1495 O O . TYR A 1 194 ? -4.362 7.840 -10.834 1.00 98.06 194 TYR A O 1
ATOM 1503 N N . LEU A 1 195 ? -4.874 7.640 -8.647 1.00 98.19 195 LEU A N 1
ATOM 1504 C CA . LEU A 1 195 ? -3.836 8.552 -8.182 1.00 98.19 195 LEU A CA 1
ATOM 1505 C C . LEU A 1 195 ? -2.439 8.024 -8.537 1.00 98.19 195 LEU A C 1
ATOM 1507 O O . LEU A 1 195 ? -1.556 8.806 -8.877 1.00 98.19 195 LEU A O 1
ATOM 1511 N N . GLY A 1 196 ? -2.252 6.703 -8.528 1.00 97.50 196 GLY A N 1
ATOM 1512 C CA . GLY A 1 196 ? -1.026 6.032 -8.945 1.00 97.50 196 GLY A CA 1
ATOM 1513 C C . GLY A 1 196 ? -0.638 6.344 -10.376 1.00 97.50 196 GLY A C 1
ATOM 1514 O O . GLY A 1 196 ? 0.487 6.776 -10.625 1.00 97.50 196 GLY A O 1
ATOM 1515 N N . SER A 1 197 ? -1.586 6.209 -11.300 1.00 95.62 197 SER A N 1
ATOM 1516 C CA . SER A 1 197 ? -1.380 6.571 -12.703 1.00 95.62 197 SER A CA 1
ATOM 1517 C C . SER A 1 197 ? -1.071 8.065 -12.867 1.00 95.62 197 SER A C 1
ATOM 1519 O O . SER A 1 197 ? -0.124 8.437 -13.564 1.00 95.62 197 SER A O 1
ATOM 1521 N N . ALA A 1 198 ? -1.808 8.937 -12.170 1.00 96.25 198 ALA A N 1
ATOM 1522 C CA . ALA A 1 198 ? -1.589 10.383 -12.226 1.00 96.25 198 ALA A CA 1
ATOM 1523 C C . ALA A 1 198 ? -0.193 10.785 -11.713 1.00 96.25 198 ALA A C 1
ATOM 1525 O O . ALA A 1 198 ? 0.552 11.472 -12.414 1.00 96.25 198 ALA A O 1
ATOM 1526 N N . ILE A 1 199 ? 0.194 10.313 -10.525 1.00 96.81 199 ILE A N 1
ATOM 1527 C CA . ILE A 1 199 ? 1.500 10.605 -9.922 1.00 96.81 199 ILE A CA 1
ATOM 1528 C C . ILE A 1 199 ? 2.628 10.011 -10.763 1.00 96.81 199 ILE A C 1
ATOM 1530 O O . ILE A 1 199 ? 3.622 10.695 -10.985 1.00 96.81 199 ILE A O 1
ATOM 1534 N N . ALA A 1 200 ? 2.481 8.788 -11.284 1.00 95.31 200 ALA A N 1
ATOM 1535 C CA . ALA A 1 200 ? 3.489 8.184 -12.155 1.00 95.31 200 ALA A CA 1
ATOM 1536 C C . ALA A 1 200 ? 3.749 9.039 -13.400 1.00 95.31 200 ALA A C 1
ATOM 1538 O O . ALA A 1 200 ? 4.905 9.287 -13.738 1.00 95.31 200 ALA A O 1
ATOM 1539 N N . ASN A 1 201 ? 2.696 9.561 -14.034 1.00 93.88 201 ASN A N 1
ATOM 1540 C CA . ASN A 1 201 ? 2.839 10.441 -15.192 1.00 93.88 201 ASN A CA 1
ATOM 1541 C C . ASN A 1 201 ? 3.504 11.781 -14.843 1.00 93.88 201 ASN A C 1
ATOM 1543 O O . ASN A 1 201 ? 4.324 12.265 -15.623 1.00 93.88 201 ASN A O 1
ATOM 1547 N N . VAL A 1 202 ? 3.190 12.370 -13.682 1.00 95.56 202 VAL A N 1
ATOM 1548 C CA . VAL A 1 202 ? 3.824 13.615 -13.209 1.00 95.56 202 VAL A CA 1
ATOM 1549 C C . VAL A 1 202 ? 5.297 13.385 -12.859 1.00 95.56 202 VAL A C 1
ATOM 1551 O O . VAL A 1 202 ? 6.163 14.153 -13.274 1.00 95.56 202 VAL A O 1
ATOM 1554 N N . MET A 1 203 ? 5.615 12.312 -12.139 1.00 94.75 203 MET A N 1
ATOM 1555 C CA . MET A 1 203 ? 6.981 12.016 -11.702 1.00 94.75 203 MET A CA 1
ATOM 1556 C C . MET A 1 203 ? 7.883 11.607 -12.867 1.00 94.75 203 MET A C 1
ATOM 1558 O O . MET A 1 203 ? 9.046 12.011 -12.907 1.00 94.75 203 MET A O 1
ATOM 1562 N N . ALA A 1 204 ? 7.333 10.936 -13.882 1.00 93.94 204 ALA A N 1
ATOM 1563 C CA . ALA A 1 204 ? 8.058 10.618 -15.107 1.00 93.94 204 ALA A CA 1
ATOM 1564 C C . ALA A 1 204 ? 8.543 11.865 -15.870 1.00 93.94 204 ALA A C 1
ATOM 1566 O O . ALA A 1 204 ? 9.487 11.769 -16.650 1.00 93.94 204 ALA A O 1
ATOM 1567 N N . THR A 1 205 ? 7.953 13.046 -15.637 1.00 92.94 205 THR A N 1
ATOM 1568 C CA . THR A 1 205 ? 8.440 14.311 -16.225 1.00 92.94 205 THR A CA 1
ATOM 1569 C C . THR A 1 205 ? 9.776 14.766 -15.644 1.00 92.94 205 THR A C 1
ATOM 1571 O O . THR A 1 205 ? 10.530 15.460 -16.317 1.00 92.94 205 THR A O 1
ATOM 1574 N N . PHE A 1 206 ? 10.080 14.320 -14.425 1.00 91.00 206 PHE A N 1
ATOM 1575 C CA . PHE A 1 206 ? 11.333 14.560 -13.716 1.00 91.00 206 PHE A CA 1
ATOM 1576 C C . PHE A 1 206 ? 12.272 13.343 -13.753 1.00 91.00 206 PHE A C 1
ATOM 1578 O O . PHE A 1 206 ? 13.287 13.335 -13.064 1.00 91.00 206 PHE A O 1
ATOM 1585 N N . GLY A 1 207 ? 11.934 12.296 -14.517 1.00 91.69 207 GLY A N 1
ATOM 1586 C CA . GLY A 1 207 ? 12.693 11.043 -14.544 1.00 91.69 207 GLY A CA 1
ATOM 1587 C C . GLY A 1 207 ? 12.592 10.225 -13.253 1.00 91.69 207 GLY A C 1
ATOM 1588 O O . GLY A 1 207 ? 13.496 9.449 -12.949 1.00 91.69 207 GLY A O 1
ATOM 1589 N N . LEU A 1 208 ? 11.512 10.398 -12.484 1.00 93.31 208 LEU A N 1
ATOM 1590 C CA . LEU A 1 208 ? 11.311 9.739 -11.195 1.00 93.31 208 LEU A CA 1
ATOM 1591 C C . LEU A 1 208 ? 10.173 8.705 -11.238 1.00 93.31 208 LEU A C 1
ATOM 1593 O O . LEU A 1 208 ? 9.179 8.901 -11.942 1.00 93.31 208 LEU A O 1
ATOM 1597 N N . PRO A 1 209 ? 10.270 7.620 -10.454 1.00 93.38 209 PRO A N 1
ATOM 1598 C CA . PRO A 1 209 ? 9.188 6.661 -10.276 1.00 93.38 209 PRO A CA 1
ATOM 1599 C C . PRO A 1 209 ? 8.166 7.164 -9.249 1.00 93.38 209 PRO A C 1
ATOM 1601 O O . PRO A 1 209 ? 8.517 7.869 -8.307 1.00 93.38 209 PRO A O 1
ATOM 1604 N N . ALA A 1 210 ? 6.910 6.720 -9.364 1.00 93.50 210 ALA A N 1
ATOM 1605 C CA . ALA A 1 210 ? 5.872 7.028 -8.371 1.00 93.50 210 ALA A CA 1
ATOM 1606 C C . ALA A 1 210 ? 6.170 6.459 -6.972 1.00 93.50 210 ALA A C 1
ATOM 1608 O O . ALA A 1 210 ? 5.708 7.005 -5.967 1.00 93.50 210 ALA A O 1
ATOM 1609 N N . CYS A 1 211 ? 6.914 5.348 -6.900 1.00 93.94 211 CYS A N 1
ATOM 1610 C CA . CYS A 1 211 ? 7.108 4.572 -5.675 1.00 93.94 211 CYS A CA 1
ATOM 1611 C C . CYS A 1 211 ? 5.766 4.371 -4.943 1.00 93.94 211 CYS A C 1
ATOM 1613 O O . CYS A 1 211 ? 4.746 4.053 -5.555 1.00 93.94 211 CYS A O 1
ATOM 1615 N N . THR A 1 212 ? 5.740 4.600 -3.630 1.00 97.25 212 THR A N 1
ATOM 1616 C CA . THR A 1 212 ? 4.529 4.472 -2.812 1.00 97.25 212 THR A CA 1
ATOM 1617 C C . THR A 1 212 ? 3.912 5.821 -2.433 1.00 97.25 212 THR A C 1
ATOM 1619 O O . THR A 1 212 ? 3.143 5.903 -1.475 1.00 97.25 212 THR A O 1
ATOM 1622 N N . TRP A 1 213 ? 4.236 6.899 -3.165 1.00 97.88 213 TRP A N 1
ATOM 1623 C CA . TRP A 1 213 ? 3.550 8.190 -3.015 1.00 97.88 213 TRP A CA 1
ATOM 1624 C C . TRP A 1 213 ? 2.026 8.074 -3.162 1.00 97.88 213 TRP A C 1
ATOM 1626 O O . TRP A 1 213 ? 1.325 8.639 -2.317 1.00 97.88 213 TRP A O 1
ATOM 1636 N N . PRO A 1 214 ? 1.491 7.327 -4.152 1.00 98.31 214 PRO A N 1
ATOM 1637 C CA . PRO A 1 214 ? 0.047 7.174 -4.316 1.00 98.31 214 PRO A CA 1
ATOM 1638 C C . PRO A 1 214 ? -0.619 6.557 -3.092 1.00 98.31 214 PRO A C 1
ATOM 1640 O O . PRO A 1 214 ? -1.629 7.077 -2.621 1.00 98.31 214 PRO A O 1
ATOM 1643 N N . PHE A 1 215 ? -0.016 5.506 -2.529 1.00 98.44 215 PHE A N 1
ATOM 1644 C CA . PHE A 1 215 ? -0.465 4.905 -1.279 1.00 98.44 215 PHE A CA 1
ATOM 1645 C C . PHE A 1 215 ? -0.478 5.917 -0.132 1.00 98.44 215 PHE A C 1
ATOM 1647 O O . PHE A 1 215 ? -1.521 6.092 0.498 1.00 98.44 215 PHE A O 1
ATOM 1654 N N . CYS A 1 216 ? 0.649 6.586 0.138 1.00 98.19 216 CYS A N 1
ATOM 1655 C CA . CYS A 1 216 ? 0.755 7.492 1.281 1.00 98.19 216 CYS A CA 1
ATOM 1656 C C . CYS A 1 216 ? -0.287 8.607 1.212 1.00 98.19 216 CYS A C 1
ATOM 1658 O O . CYS A 1 216 ? -0.967 8.869 2.200 1.00 98.19 216 CYS A O 1
ATOM 1660 N N . LEU A 1 217 ? -0.428 9.245 0.049 1.00 98.12 217 LEU A N 1
ATOM 1661 C CA . LEU A 1 217 ? -1.378 10.337 -0.134 1.00 98.12 217 LEU A CA 1
ATOM 1662 C C . LEU A 1 217 ? -2.820 9.835 -0.027 1.00 98.12 217 LEU A C 1
ATOM 1664 O O . LEU A 1 217 ? -3.604 10.422 0.709 1.00 98.12 217 LEU A O 1
ATOM 1668 N N . SER A 1 218 ? -3.151 8.704 -0.654 1.00 98.31 218 SER A N 1
ATOM 1669 C CA . SER A 1 218 ? -4.496 8.118 -0.573 1.00 98.31 218 SER A CA 1
ATOM 1670 C C . SER A 1 218 ? -4.882 7.744 0.854 1.00 98.31 218 SER A C 1
ATOM 1672 O O . SER A 1 218 ? -5.949 8.125 1.330 1.00 98.31 218 SER A O 1
ATOM 1674 N N . ALA A 1 219 ? -4.008 7.030 1.563 1.00 97.81 219 ALA A N 1
ATOM 1675 C CA . ALA A 1 219 ? -4.280 6.594 2.923 1.00 97.81 219 ALA A CA 1
ATOM 1676 C C . ALA A 1 219 ? -4.374 7.783 3.892 1.00 97.81 219 ALA A C 1
ATOM 1678 O O . ALA A 1 219 ? -5.265 7.798 4.738 1.00 97.81 219 ALA A O 1
ATOM 1679 N N . LEU A 1 220 ? -3.511 8.800 3.757 1.00 97.69 220 LEU A N 1
ATOM 1680 C CA . LEU A 1 220 ? -3.590 10.018 4.572 1.00 97.69 220 LEU A CA 1
ATOM 1681 C C . LEU A 1 220 ? -4.863 10.813 4.292 1.00 97.69 220 LEU A C 1
ATOM 1683 O O . LEU A 1 220 ? -5.525 11.221 5.242 1.00 97.69 220 LEU A O 1
ATOM 1687 N N . THR A 1 221 ? -5.237 10.991 3.022 1.00 97.12 221 THR A N 1
ATOM 1688 C CA . THR A 1 221 ? -6.500 11.640 2.654 1.00 97.12 221 THR A CA 1
ATOM 1689 C C . THR A 1 221 ? -7.672 10.916 3.302 1.00 97.12 221 THR A C 1
ATOM 1691 O O . THR A 1 221 ? -8.468 11.553 3.981 1.00 97.12 221 THR A O 1
ATOM 1694 N N . PHE A 1 222 ? -7.751 9.589 3.180 1.00 96.94 222 PHE A N 1
ATOM 1695 C CA . PHE A 1 222 ? -8.858 8.824 3.754 1.00 96.94 222 PHE A CA 1
ATOM 1696 C C . PHE A 1 222 ? -8.852 8.824 5.287 1.00 96.94 222 PHE A C 1
ATOM 1698 O O . PHE A 1 222 ? -9.921 8.876 5.880 1.00 96.94 222 PHE A O 1
ATOM 1705 N N . LEU A 1 223 ? -7.681 8.845 5.932 1.00 95.56 223 LEU A N 1
ATOM 1706 C CA . LEU A 1 223 ? -7.562 8.975 7.391 1.00 95.56 223 LEU A CA 1
ATOM 1707 C C . LEU A 1 223 ? -7.898 10.369 7.932 1.00 95.56 223 LEU A C 1
ATOM 1709 O O . LEU A 1 223 ? -8.141 10.513 9.134 1.00 95.56 223 LEU A O 1
ATOM 1713 N N . LEU A 1 224 ? -7.864 11.385 7.072 1.00 94.38 224 LEU A N 1
ATOM 1714 C CA . LEU A 1 224 ? -8.279 12.751 7.379 1.00 94.38 224 LEU A CA 1
ATOM 1715 C C . LEU A 1 224 ? -9.777 12.974 7.149 1.00 94.38 224 LEU A C 1
ATOM 1717 O O . LEU A 1 224 ? -10.320 13.939 7.684 1.00 94.38 224 LEU A O 1
ATOM 1721 N N . ILE A 1 225 ? -10.453 12.100 6.394 1.00 91.12 225 ILE A N 1
ATOM 1722 C CA . ILE A 1 225 ? -11.901 12.194 6.195 1.00 91.12 225 ILE A CA 1
ATOM 1723 C C . ILE A 1 225 ? -12.599 12.003 7.541 1.00 91.12 225 ILE A C 1
ATOM 1725 O O . ILE A 1 225 ? -12.510 10.953 8.185 1.00 91.12 225 ILE A O 1
ATOM 1729 N N . THR A 1 226 ? -13.339 13.030 7.945 1.00 84.19 226 THR A N 1
ATOM 1730 C CA . THR A 1 226 ? -14.254 12.977 9.079 1.00 84.19 226 THR A CA 1
ATOM 1731 C C . THR A 1 226 ? -15.631 12.532 8.600 1.00 84.19 226 THR A C 1
ATOM 1733 O O . THR A 1 226 ? -16.080 12.853 7.501 1.00 84.19 226 THR A O 1
ATOM 1736 N N . THR A 1 227 ? -16.313 11.741 9.420 1.00 82.81 227 THR A N 1
ATOM 1737 C CA . THR A 1 227 ? -17.665 11.260 9.135 1.00 82.81 227 THR A CA 1
ATOM 1738 C C . THR A 1 227 ? -18.487 11.299 10.407 1.00 82.81 227 THR A C 1
ATOM 1740 O O . THR A 1 227 ? -18.000 10.960 11.484 1.00 82.81 227 THR A O 1
ATOM 1743 N N . GLU A 1 228 ? -19.749 11.697 10.283 1.00 82.38 228 GLU A N 1
ATOM 1744 C CA . GLU A 1 228 ? -20.706 11.692 11.394 1.00 82.38 228 GLU A CA 1
ATOM 1745 C C . GLU A 1 228 ? -21.227 10.277 11.705 1.00 82.38 228 GLU A C 1
ATOM 1747 O O . GLU A 1 228 ? -21.893 10.033 12.715 1.00 82.38 228 GLU A O 1
ATOM 1752 N N . THR A 1 229 ? -20.924 9.304 10.841 1.00 84.44 229 THR A N 1
ATOM 1753 C CA . THR A 1 229 ? -21.426 7.941 10.989 1.00 84.44 229 THR A CA 1
ATOM 1754 C C . THR A 1 229 ? -20.665 7.178 12.076 1.00 84.44 229 THR A C 1
ATOM 1756 O O . THR A 1 229 ? -19.453 6.994 12.026 1.00 84.44 229 THR A O 1
ATOM 1759 N N . LYS A 1 230 ? -21.391 6.592 13.037 1.00 79.88 230 LYS A N 1
ATOM 1760 C CA . LYS A 1 230 ? -20.819 5.731 14.103 1.00 79.88 230 LYS A CA 1
ATOM 1761 C C . LYS A 1 230 ? -20.306 4.366 13.605 1.00 79.88 230 LYS A C 1
ATOM 1763 O O . LYS A 1 230 ? -19.973 3.488 14.415 1.00 79.88 230 LYS A O 1
ATOM 1768 N N . ALA A 1 231 ? -20.358 4.141 12.295 1.00 83.56 231 ALA A N 1
ATOM 1769 C CA . ALA A 1 231 ? -19.998 2.895 11.632 1.00 83.56 231 ALA A CA 1
ATOM 1770 C C . ALA A 1 231 ? -18.551 2.884 11.126 1.00 83.56 231 ALA A C 1
ATOM 1772 O O . ALA A 1 231 ? -17.946 1.815 11.043 1.00 83.56 231 ALA A O 1
ATOM 1773 N N . ILE A 1 232 ? -18.006 4.063 10.824 1.00 90.69 232 ILE A N 1
ATOM 1774 C CA . ILE A 1 232 ? -16.624 4.257 10.402 1.00 90.69 232 ILE A CA 1
ATOM 1775 C C . ILE A 1 232 ? -15.888 4.857 11.595 1.00 90.69 232 ILE A C 1
ATOM 1777 O O . ILE A 1 232 ? -16.088 6.012 11.956 1.00 90.69 232 ILE A O 1
ATOM 1781 N N . HIS A 1 233 ? -15.071 4.040 12.253 1.00 91.69 233 HIS A N 1
ATOM 1782 C CA . HIS A 1 233 ? -14.371 4.441 13.467 1.00 91.69 233 HIS A CA 1
ATOM 1783 C C . HIS A 1 233 ? -12.862 4.376 13.249 1.00 91.69 233 HIS A C 1
ATOM 1785 O O . HIS A 1 233 ? -12.299 3.282 13.149 1.00 91.69 233 HIS A O 1
ATOM 1791 N N . LYS A 1 234 ? -12.230 5.551 13.161 1.00 93.94 234 LYS A N 1
ATOM 1792 C 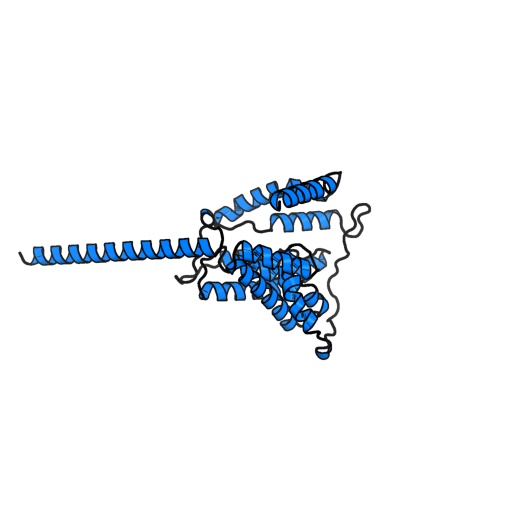CA . LYS A 1 234 ? -10.771 5.687 13.140 1.00 93.94 234 LYS A CA 1
ATOM 1793 C C . LYS A 1 234 ? -10.227 5.320 14.518 1.00 93.94 234 LYS A C 1
ATOM 1795 O O . LYS A 1 234 ? -10.731 5.798 15.531 1.00 93.94 234 LYS A O 1
ATOM 1800 N N . LEU A 1 235 ? -9.209 4.470 14.543 1.00 93.12 235 LEU A N 1
ATOM 1801 C CA . LEU A 1 235 ? -8.552 4.055 15.774 1.00 93.12 235 LEU A CA 1
ATOM 1802 C C . LEU A 1 235 ? -7.484 5.079 16.169 1.00 93.12 235 LEU A C 1
ATOM 1804 O O . LEU A 1 235 ? -6.755 5.547 15.291 1.00 93.12 235 LEU A O 1
ATOM 1808 N N . PRO A 1 236 ? -7.339 5.388 17.469 1.00 93.12 236 PRO A N 1
ATOM 1809 C CA . PRO A 1 236 ? -6.222 6.196 17.931 1.00 93.12 236 PRO A CA 1
ATOM 1810 C C . PRO A 1 236 ? -4.909 5.444 17.696 1.00 93.12 236 PRO A C 1
ATOM 1812 O O . PRO A 1 236 ? -4.817 4.250 18.009 1.00 93.12 236 PRO A O 1
ATOM 1815 N N . LEU A 1 237 ? -3.873 6.124 17.196 1.00 91.50 237 LEU A N 1
ATOM 1816 C CA . LEU A 1 237 ? -2.620 5.459 16.797 1.00 91.50 237 LEU A CA 1
ATOM 1817 C C . LEU A 1 237 ? -1.951 4.680 17.929 1.00 91.50 237 LEU A C 1
ATOM 1819 O O . LEU A 1 237 ? -1.349 3.636 17.696 1.00 91.50 237 LEU A O 1
ATOM 1823 N N . THR A 1 238 ? -2.111 5.135 19.170 1.00 92.31 238 THR A N 1
ATOM 1824 C CA . THR A 1 238 ? -1.572 4.463 20.365 1.00 92.31 238 THR A CA 1
ATOM 1825 C C . THR A 1 238 ? -2.188 3.085 20.638 1.00 92.31 238 THR A C 1
ATOM 1827 O O . THR A 1 238 ? -1.659 2.328 21.455 1.00 92.31 238 THR A O 1
ATOM 1830 N N . LYS A 1 239 ? -3.315 2.751 19.996 1.00 92.44 239 LYS A N 1
ATOM 1831 C CA . LYS A 1 239 ? -4.023 1.469 20.141 1.00 92.44 239 LYS A CA 1
ATOM 1832 C C . LYS A 1 239 ? -3.958 0.595 18.890 1.00 92.44 239 LYS A C 1
ATOM 1834 O O . LYS A 1 239 ? -4.355 -0.566 18.974 1.00 92.44 239 LYS A O 1
ATOM 1839 N N . VAL A 1 240 ? -3.461 1.124 17.770 1.00 94.88 240 VAL A N 1
ATOM 1840 C CA . VAL A 1 240 ? -3.325 0.382 16.512 1.00 94.88 240 VAL A CA 1
ATOM 1841 C C . VAL A 1 240 ? -2.335 -0.769 16.693 1.00 94.88 240 VAL A C 1
ATOM 1843 O O . VAL A 1 240 ? -1.207 -0.578 17.144 1.00 94.88 240 VAL A O 1
ATOM 1846 N N . ALA A 1 241 ? -2.769 -1.978 16.344 1.00 94.31 241 ALA A N 1
ATOM 1847 C CA . ALA A 1 241 ? -1.936 -3.173 16.312 1.00 94.31 241 ALA A CA 1
ATOM 1848 C C . ALA A 1 241 ? -2.135 -3.933 14.993 1.00 94.31 241 ALA A C 1
ATOM 1850 O O . ALA A 1 241 ? -1.494 -3.618 14.002 1.00 94.31 241 ALA A O 1
ATOM 1851 N N . TYR A 1 242 ? -3.022 -4.924 14.974 1.00 94.81 242 TYR A N 1
ATOM 1852 C CA . TYR A 1 242 ? -3.419 -5.668 13.779 1.00 94.81 242 TYR A CA 1
ATOM 1853 C C . TYR A 1 242 ? -4.947 -5.803 13.762 1.00 94.81 242 TYR A C 1
ATOM 1855 O O . TYR A 1 242 ? -5.560 -5.738 14.837 1.00 94.81 242 TYR A O 1
ATOM 1863 N N . PRO A 1 243 ? -5.579 -5.984 12.587 1.00 96.69 243 PRO A N 1
ATOM 1864 C CA . PRO A 1 243 ? -7.028 -5.867 12.438 1.00 96.69 243 PRO A CA 1
ATOM 1865 C C . PRO A 1 243 ? -7.872 -6.679 13.422 1.00 96.69 243 PRO A C 1
ATOM 1867 O O . PRO A 1 243 ? -8.848 -6.164 13.959 1.00 96.69 243 PRO A O 1
ATOM 1870 N N . GLU A 1 244 ? -7.491 -7.918 13.723 1.00 97.19 244 GLU A N 1
ATOM 1871 C CA . GLU A 1 244 ? -8.220 -8.777 14.656 1.00 97.19 244 GLU A CA 1
ATOM 1872 C C . GLU A 1 244 ? -8.200 -8.192 16.082 1.00 97.19 244 GLU A C 1
ATOM 1874 O O . GLU A 1 244 ? -9.239 -8.086 16.735 1.00 97.19 244 GLU A O 1
ATOM 1879 N N . LYS A 1 245 ? -7.040 -7.728 16.564 1.00 95.62 245 LYS A N 1
ATOM 1880 C CA . LYS A 1 245 ? -6.916 -7.094 17.888 1.00 95.62 245 LYS A CA 1
ATOM 1881 C C . LYS A 1 245 ? -7.590 -5.724 17.938 1.00 95.62 245 LYS A C 1
ATOM 1883 O O . LYS A 1 245 ? -8.228 -5.387 18.937 1.00 95.62 245 LYS A O 1
ATOM 1888 N N . ASN A 1 246 ? -7.484 -4.961 16.857 1.00 96.81 246 ASN A N 1
ATOM 1889 C CA . ASN A 1 246 ? -8.160 -3.680 16.681 1.00 96.81 246 ASN A CA 1
ATOM 1890 C C . ASN A 1 246 ? -9.685 -3.838 16.764 1.00 96.81 246 ASN A C 1
ATOM 1892 O O . ASN A 1 246 ? -10.368 -3.052 17.423 1.00 96.81 246 ASN A O 1
ATOM 1896 N N . LEU A 1 247 ? -10.215 -4.895 16.146 1.00 95.19 247 LEU A N 1
ATOM 1897 C CA . LEU A 1 247 ? -11.632 -5.224 16.179 1.00 95.19 247 LEU A CA 1
ATOM 1898 C C . LEU A 1 247 ? -12.092 -5.578 17.600 1.00 95.19 247 LEU A C 1
ATOM 1900 O O . LEU A 1 247 ? -13.116 -5.071 18.055 1.00 95.19 247 LEU A O 1
ATOM 1904 N N . ILE A 1 248 ? -11.317 -6.381 18.338 1.00 95.50 248 ILE A N 1
ATOM 1905 C CA . ILE A 1 248 ? -11.605 -6.697 19.749 1.00 95.50 248 ILE A CA 1
ATOM 1906 C C . ILE A 1 248 ? -11.654 -5.417 20.596 1.00 95.50 248 ILE A C 1
ATOM 1908 O O . ILE A 1 248 ? -12.583 -5.235 21.387 1.00 95.50 248 ILE A O 1
ATOM 1912 N N . TYR A 1 249 ? -10.681 -4.518 20.419 1.00 94.75 249 TYR A N 1
ATOM 1913 C CA . TYR A 1 249 ? -10.649 -3.229 21.112 1.00 94.75 249 TYR A CA 1
ATOM 1914 C C . TYR A 1 249 ? -11.905 -2.394 20.822 1.00 94.75 249 TYR A C 1
ATOM 1916 O O . TYR A 1 249 ? -12.555 -1.914 21.751 1.00 94.75 249 TYR A O 1
ATOM 1924 N N . PHE A 1 250 ? -12.302 -2.298 19.552 1.00 94.25 250 PHE A N 1
ATOM 1925 C CA . PHE A 1 250 ? -13.503 -1.578 19.138 1.00 94.25 250 PHE A CA 1
ATOM 1926 C C . PHE A 1 250 ? -14.786 -2.132 19.774 1.00 94.25 250 PHE A C 1
ATOM 1928 O O . PHE A 1 250 ? -15.615 -1.370 20.277 1.00 94.25 250 PHE A O 1
ATOM 1935 N N . TRP A 1 251 ? -14.956 -3.457 19.802 1.00 94.38 251 TRP A N 1
ATOM 1936 C CA . TRP A 1 251 ? -16.131 -4.074 20.424 1.00 94.38 251 TRP A CA 1
ATOM 1937 C C . TRP A 1 251 ? -16.158 -3.894 21.938 1.00 94.38 251 TRP A C 1
ATOM 1939 O O . TRP A 1 251 ? -17.233 -3.668 22.501 1.00 94.38 251 TRP A O 1
ATOM 1949 N N . LYS A 1 252 ? -14.994 -3.950 22.596 1.00 94.62 252 LYS A N 1
ATOM 1950 C CA . LYS A 1 252 ? -14.875 -3.668 24.029 1.00 94.62 252 LYS A CA 1
ATOM 1951 C C . LYS A 1 252 ? -15.318 -2.237 24.339 1.00 94.62 252 LYS A C 1
ATOM 1953 O O . LYS A 1 252 ? -16.215 -2.057 25.159 1.00 94.62 252 LYS A O 1
ATOM 1958 N N . MET A 1 253 ? -14.788 -1.260 23.606 1.00 92.62 253 MET A N 1
ATOM 1959 C CA . MET A 1 253 ? -15.175 0.148 23.731 1.00 92.62 253 MET A CA 1
ATOM 1960 C C . MET A 1 253 ? -16.685 0.339 23.507 1.00 92.62 253 MET A C 1
ATOM 1962 O O . MET A 1 253 ? -17.372 0.921 24.343 1.00 92.62 253 MET A O 1
ATOM 1966 N N . LYS A 1 254 ? -17.258 -0.245 22.442 1.00 91.62 254 LYS A N 1
ATOM 1967 C CA . LYS A 1 254 ? -18.710 -0.165 22.190 1.00 91.62 254 LYS A CA 1
ATOM 1968 C C . LYS A 1 254 ? -19.566 -0.842 23.259 1.00 91.62 254 LYS A C 1
ATOM 1970 O O . LYS A 1 254 ? -20.737 -0.485 23.398 1.00 91.62 254 LYS A O 1
ATOM 1975 N N . LYS A 1 255 ? -19.052 -1.850 23.965 1.00 94.06 255 LYS A N 1
ATOM 1976 C CA . LYS A 1 255 ? -19.760 -2.491 25.082 1.00 94.06 255 LYS A CA 1
ATOM 1977 C C . LYS A 1 255 ? -19.756 -1.586 26.315 1.00 94.06 255 LYS A C 1
ATOM 1979 O O . LYS A 1 255 ? -20.799 -1.446 26.950 1.00 94.06 255 LYS A O 1
ATOM 1984 N N . GLU A 1 256 ? -18.621 -0.958 26.610 1.00 93.69 256 GLU A N 1
ATOM 1985 C CA . GLU A 1 256 ? -18.459 0.003 27.708 1.00 93.69 256 GLU A CA 1
ATOM 1986 C C . GLU A 1 256 ? -19.371 1.225 27.507 1.00 93.69 256 GLU A C 1
ATOM 1988 O O . GLU A 1 256 ? -20.195 1.508 28.376 1.00 93.69 256 GLU A O 1
ATOM 1993 N N . GLU A 1 257 ? -19.379 1.827 26.311 1.00 91.25 257 GLU A N 1
ATOM 1994 C CA . GLU A 1 257 ? -20.282 2.942 25.972 1.00 91.25 257 GLU A CA 1
ATOM 1995 C C . GLU A 1 257 ? -21.770 2.598 26.166 1.00 91.25 257 GLU A C 1
ATOM 1997 O O . GLU A 1 257 ? -22.572 3.425 26.607 1.00 91.25 257 GLU A O 1
ATOM 2002 N N . ARG A 1 258 ? -22.183 1.373 25.806 1.00 91.69 258 ARG A N 1
ATOM 2003 C CA . ARG A 1 258 ? -23.574 0.920 25.990 1.00 91.69 258 ARG A CA 1
ATOM 2004 C C . ARG A 1 258 ? -23.911 0.717 27.464 1.00 91.69 258 ARG A C 1
ATOM 2006 O O . ARG A 1 258 ? -25.022 1.050 27.883 1.00 91.69 258 ARG A O 1
ATOM 2013 N N . ALA A 1 259 ? -22.977 0.175 28.242 1.00 92.50 259 ALA A N 1
ATOM 2014 C CA . ALA A 1 259 ? -23.160 -0.030 29.673 1.00 92.50 259 ALA A CA 1
ATOM 2015 C C . ALA A 1 259 ? -23.292 1.309 30.413 1.00 92.50 259 ALA A C 1
ATOM 2017 O O . ALA A 1 259 ? -24.183 1.453 31.248 1.00 92.50 259 ALA A O 1
ATOM 2018 N N . GLU A 1 260 ? -22.469 2.301 30.069 1.00 92.19 260 GLU A N 1
ATOM 2019 C CA . GLU A 1 260 ? -22.542 3.654 30.630 1.00 92.19 260 GLU A CA 1
ATOM 2020 C C . GLU A 1 260 ? -23.859 4.352 30.290 1.00 92.19 260 GLU A C 1
ATOM 2022 O O . GLU A 1 260 ? -24.535 4.844 31.192 1.00 92.19 260 GLU A O 1
ATOM 2027 N N . LYS A 1 261 ? -24.294 4.304 29.024 1.00 90.88 261 LYS A N 1
ATOM 2028 C CA . LYS A 1 261 ? -25.604 4.846 28.620 1.00 90.88 261 LYS A CA 1
ATOM 2029 C C . LYS A 1 261 ? -26.747 4.208 29.400 1.00 90.88 261 LYS A C 1
ATOM 2031 O O . LYS A 1 261 ? -27.601 4.915 29.916 1.00 90.88 261 LYS A O 1
ATOM 2036 N N . THR A 1 262 ? -26.721 2.885 29.560 1.00 92.62 262 THR A N 1
ATOM 2037 C CA . THR A 1 262 ? -27.747 2.163 30.329 1.00 92.62 262 THR A CA 1
ATOM 2038 C C . THR A 1 262 ? -27.753 2.582 31.803 1.00 92.62 262 THR A C 1
ATOM 2040 O O . THR A 1 262 ? -28.823 2.727 32.393 1.00 92.62 262 THR A O 1
ATOM 2043 N N . LYS A 1 263 ? -26.575 2.792 32.410 1.00 91.06 263 LYS A N 1
ATOM 2044 C CA . LYS A 1 263 ? -26.459 3.292 33.790 1.00 91.06 263 LYS A CA 1
ATOM 2045 C C . LYS A 1 263 ? -27.016 4.710 33.924 1.00 91.06 263 LYS A C 1
ATOM 2047 O O . LYS A 1 263 ? -27.790 4.945 34.845 1.00 91.06 263 LYS A O 1
ATOM 2052 N N . MET A 1 264 ? -26.687 5.614 32.998 1.00 90.38 264 MET A N 1
ATOM 2053 C CA . MET A 1 264 ? -27.218 6.982 33.001 1.00 90.38 264 MET A CA 1
ATOM 2054 C C . MET A 1 264 ? -28.740 7.008 32.847 1.00 90.38 264 MET A C 1
ATOM 2056 O O . MET A 1 264 ? -29.413 7.658 33.639 1.00 90.38 264 MET A O 1
ATOM 2060 N N . THR A 1 265 ? -29.305 6.250 31.900 1.00 90.88 265 THR A N 1
ATOM 2061 C CA . THR A 1 265 ? -30.764 6.188 31.707 1.00 90.88 265 THR A CA 1
ATOM 2062 C C . THR A 1 265 ? -31.482 5.655 32.948 1.00 90.88 265 THR A C 1
ATOM 2064 O O . THR A 1 265 ? -32.508 6.198 33.342 1.00 90.88 265 THR A O 1
ATOM 2067 N N . LYS A 1 266 ? -30.931 4.627 33.610 1.00 90.25 266 LYS A N 1
ATOM 2068 C CA . LYS A 1 266 ? -31.491 4.113 34.872 1.00 90.25 266 LYS A CA 1
ATOM 2069 C C . LYS A 1 266 ? -31.380 5.119 36.022 1.00 90.25 266 LYS A C 1
ATOM 2071 O O . LYS A 1 266 ? -32.283 5.168 36.851 1.00 90.25 266 LYS A O 1
ATOM 2076 N N . GLY A 1 267 ? -30.293 5.889 36.084 1.00 89.00 267 GLY A N 1
ATOM 2077 C CA . GLY A 1 267 ? -30.111 6.960 37.068 1.00 89.00 267 GLY A CA 1
ATOM 2078 C C . GLY A 1 267 ? -31.156 8.063 36.914 1.00 89.00 267 GLY A C 1
ATOM 2079 O O . GLY A 1 267 ? -31.859 8.363 37.873 1.00 89.00 267 GLY A O 1
ATOM 2080 N N . LEU A 1 268 ? -31.329 8.570 35.690 1.00 89.50 268 LEU A N 1
ATOM 2081 C CA . LEU A 1 268 ? -32.323 9.599 35.362 1.00 89.50 268 LEU A CA 1
ATOM 2082 C C . LEU A 1 268 ? -33.754 9.138 35.670 1.00 89.50 268 LEU A C 1
ATOM 2084 O O . LEU A 1 268 ? -34.495 9.847 36.342 1.00 89.50 268 LEU A O 1
ATOM 2088 N N . ALA A 1 269 ? -34.115 7.912 35.277 1.00 88.38 269 ALA A N 1
ATOM 2089 C CA . ALA A 1 269 ? -35.431 7.353 35.588 1.00 88.38 269 ALA A CA 1
ATOM 2090 C C . ALA A 1 269 ? -35.672 7.243 37.106 1.00 88.38 269 ALA A C 1
ATOM 2092 O O . ALA A 1 269 ? -36.782 7.465 37.585 1.00 88.38 269 ALA A O 1
ATOM 2093 N N . LYS A 1 270 ? -34.634 6.917 37.889 1.00 89.31 270 LYS A N 1
ATOM 2094 C CA . LYS A 1 270 ? -34.738 6.854 39.352 1.00 89.31 270 LYS A CA 1
ATOM 2095 C C . LYS A 1 270 ? -34.930 8.244 39.967 1.00 89.31 270 LYS A C 1
ATOM 2097 O O . LYS A 1 270 ? -35.719 8.374 40.898 1.00 89.31 270 LYS A O 1
ATOM 2102 N N . GLU A 1 271 ? -34.248 9.268 39.457 1.00 87.50 271 GLU A N 1
ATOM 2103 C CA . GLU A 1 271 ? -34.424 10.657 39.904 1.00 87.50 271 GLU A CA 1
ATOM 2104 C C . GLU A 1 271 ? -35.814 11.212 39.571 1.00 87.50 271 GLU A C 1
ATOM 2106 O O . GLU A 1 271 ? -36.417 11.869 40.417 1.00 87.50 271 GLU A O 1
ATOM 2111 N N . GLU A 1 272 ? -36.356 10.914 38.386 1.00 86.56 272 GLU A N 1
ATOM 2112 C CA . GLU A 1 272 ? -37.725 11.295 38.011 1.00 86.56 272 GLU A CA 1
ATOM 2113 C C . GLU A 1 272 ? -38.768 10.647 38.924 1.00 86.56 272 GLU A C 1
ATOM 2115 O O . GLU A 1 272 ? -39.674 11.326 39.406 1.00 86.56 272 GLU A O 1
ATOM 2120 N N . VAL A 1 273 ? -38.610 9.355 39.235 1.00 88.44 273 VAL A N 1
ATOM 2121 C CA . VAL A 1 273 ? -39.495 8.663 40.183 1.00 88.44 273 VAL A CA 1
ATOM 2122 C C . VAL A 1 273 ? -39.439 9.327 41.560 1.00 88.44 273 VAL A C 1
ATOM 2124 O O . VAL A 1 273 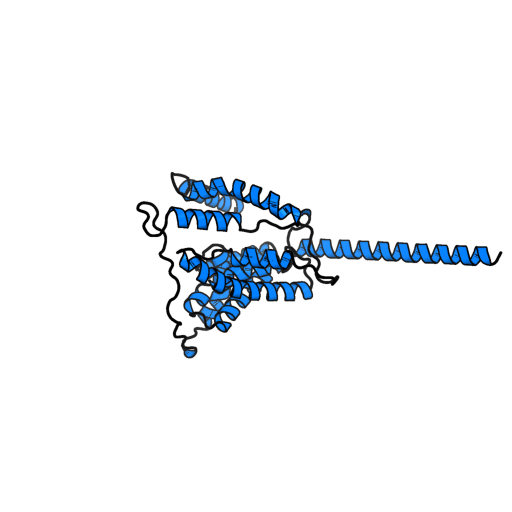? -40.488 9.592 42.143 1.00 88.44 273 VAL A O 1
ATOM 2127 N N . VAL A 1 274 ? -38.245 9.656 42.064 1.00 87.56 274 VAL A N 1
ATOM 2128 C CA . VAL A 1 274 ? -38.085 10.331 43.364 1.00 87.56 274 VAL A CA 1
ATOM 2129 C C . VAL A 1 274 ? -38.718 11.726 43.361 1.00 87.56 274 VAL A C 1
ATOM 2131 O O . VAL A 1 274 ? -39.447 12.049 44.296 1.00 87.56 274 VAL A O 1
ATOM 2134 N N . LYS A 1 275 ? -38.513 12.532 42.312 1.00 86.06 275 LYS A N 1
ATOM 2135 C CA . LYS A 1 275 ? -39.163 13.849 42.182 1.00 86.06 275 LYS A CA 1
ATOM 2136 C C . LYS A 1 275 ? -40.684 13.732 42.144 1.00 86.06 275 LYS A C 1
ATOM 2138 O O . LYS A 1 275 ? -41.361 14.430 42.888 1.00 86.06 275 LYS A O 1
ATOM 2143 N N . SER A 1 276 ? -41.212 12.790 41.363 1.00 83.25 276 SER A N 1
ATOM 2144 C CA . SER A 1 276 ? -42.658 12.561 41.267 1.00 83.25 276 SER A CA 1
ATOM 2145 C C . SER A 1 276 ? -43.285 12.067 42.575 1.00 83.25 276 SER A C 1
ATOM 2147 O O . SER A 1 276 ? -44.471 12.284 42.802 1.00 83.25 276 SER A O 1
ATOM 2149 N N . ALA A 1 277 ? -42.510 11.390 43.429 1.00 82.62 277 ALA A N 1
ATOM 2150 C CA . ALA A 1 277 ? -42.954 10.977 44.754 1.00 82.62 277 ALA A CA 1
ATOM 2151 C C . ALA A 1 277 ? -42.958 12.159 45.735 1.00 82.62 277 ALA A C 1
ATOM 2153 O O . ALA A 1 277 ? -43.910 12.293 46.494 1.00 82.62 277 ALA A O 1
ATOM 2154 N N . LEU A 1 278 ? -41.941 13.028 45.676 1.00 80.50 278 LEU A N 1
ATOM 2155 C CA . LEU A 1 278 ? -41.850 14.236 46.503 1.00 80.50 278 LEU A CA 1
ATOM 2156 C C . LEU A 1 278 ? -42.934 15.270 46.167 1.00 80.50 278 LEU A C 1
ATOM 2158 O O . LEU A 1 278 ? -43.456 15.897 47.075 1.00 80.50 278 LEU A O 1
ATOM 2162 N N . GLU A 1 279 ? -43.316 15.419 44.896 1.00 79.62 279 GLU A N 1
ATOM 2163 C CA . GLU A 1 279 ? -44.407 16.318 44.470 1.00 79.62 279 GLU A CA 1
ATOM 2164 C C . GLU A 1 279 ? -45.812 15.833 44.883 1.00 79.62 279 GLU A C 1
ATOM 2166 O O . GLU A 1 279 ? -46.777 16.587 44.786 1.00 79.62 279 GLU A O 1
ATOM 2171 N N . ARG A 1 280 ? -45.952 14.572 45.318 1.00 75.25 280 ARG A N 1
ATOM 2172 C CA . ARG A 1 280 ? -47.227 13.976 45.765 1.00 75.25 280 ARG A CA 1
ATOM 2173 C C . ARG A 1 280 ? -47.409 13.973 47.288 1.00 75.25 280 ARG A C 1
ATOM 2175 O O . ARG A 1 280 ? -48.447 13.503 47.753 1.00 75.25 280 ARG A O 1
ATOM 2182 N N . THR A 1 281 ? -46.416 14.446 48.036 1.00 69.19 281 THR A N 1
ATOM 2183 C CA . THR A 1 281 ? -46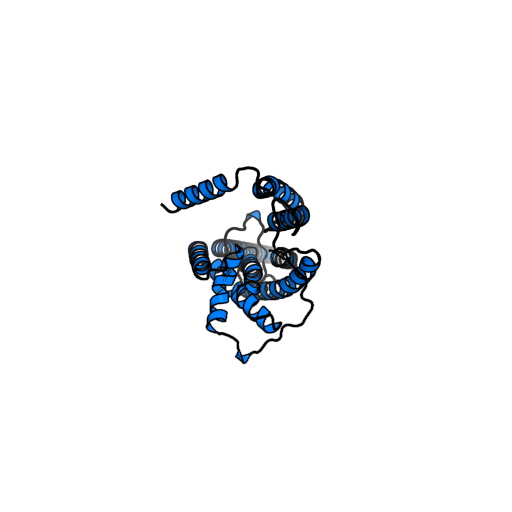.430 14.629 49.501 1.00 69.19 281 THR A CA 1
ATOM 2184 C C . THR A 1 281 ? -46.514 16.099 49.849 1.00 69.19 281 THR A C 1
ATOM 2186 O O . THR A 1 281 ? -47.276 16.418 50.785 1.00 69.19 281 THR A O 1
#

Secondary structure (DSSP, 8-state):
-HHHHHHHHHHHHHHHHTSS-HHHHHHHHHHHHHHHHHHHHGGGT---TTHHHHHHHHHHHHHH-TT-SSSPPP------S-----GGG--HHHHHHHHHHHHHGGGT---HHHHHHHHHHHHHH-HHHHHHHHHHHHHHHHHHHHTT--HHHHHTTTTTHHHHHHHHIIIIISB---HHHHHHHHHHHHHHHHHHHHHHHHHGGGT---TTHHHHHHHHHHHH---S-TTS-BPPGGG---HHHHHHHHHHHHHHHHHHHHHHHHHHHHHHHHHHHHTT-

pLDDT: mean 89.79, std 14.47, range [32.34, 98.81]